Protein AF-A0A0F9DJK4-F1 (afdb_monomer_lite)

Organism: NCBI:txid412755

Foldseek 3Di:
DPPDPVNVVLLVVLLVCVVVCVVPVVVVPPDDDPVNLLVLLVCLLCVVLVCVVLVLVCFFHDPVRSV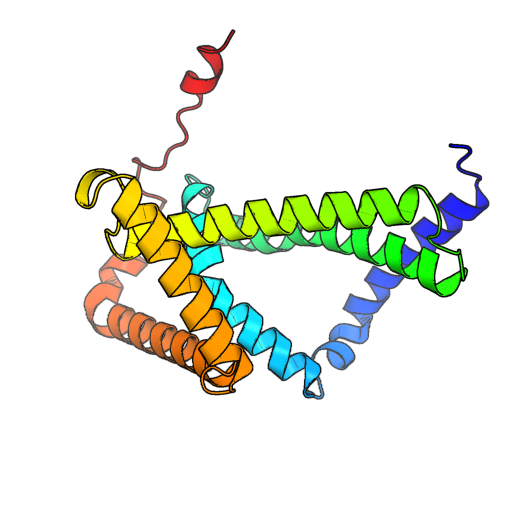VCVPPVVVVVVSSVVSVVVVCVVVVPDCDDPNVVVVVVVVVVVVVVVLVSVLVVVCVVVVVDCVPQNDVCSVVVSVVVVVVVVVCVVVVVDDSNVSSVVSVVVVVVVVVCCVVPPVVVVVPCPHGPPVSPDPPVVVVVPD

pLDDT: mean 83.34, std 12.33, range [39.5, 95.88]

Radius of gyration: 22.2 Å; chains: 1; bounding box: 57×48×52 Å

Sequence (207 aa):
FVIGDSQMSAFTDNLGSIGTYFANINEFVLPLNDYHEFYLFWWFAWSIMIGQFTSRFVGGLKTYQVLAAMLIFPSIPIAIWFSVLYHYHEAGIPTQGIKNFAMVFVGIVFVINSLDSLVRLYTDNLNFTVKRFGKMKYIVGNIVALSLLTLLFKLEFLQIQWVGALVIGLFFICAAFIGYSKFKTVTNIDSSPKANEIDYTKIDTVH

Secondary structure (DSSP, 8-state):
----HHHHHHHHHHHHHHHHHHHTHHHHHSS--HHHHHHHHHHHHHHHHHHHHHTTT-TT--HHHHHHHHHHHHHHHHHHHHHHHHHHHHTT---TTHHHHHHHHHHHHHHHHHHHHHHHHHHHHTT--HHHH-HHHHHHHHHHHHHHHHHHHHTTSS-HHHHHHHHHHHHHHHHHHIIIIIHHHHHT--SS-GGG---GGGTTT--

Structure (mmCIF, N/CA/C/O backbone):
data_AF-A0A0F9DJK4-F1
#
_entry.id   AF-A0A0F9DJK4-F1
#
loop_
_atom_site.group_PDB
_atom_site.id
_atom_site.type_symbol
_atom_site.label_atom_id
_atom_site.label_alt_id
_atom_site.label_comp_id
_atom_site.label_asym_id
_atom_site.label_entity_id
_atom_site.label_seq_id
_atom_site.pdbx_PDB_ins_code
_atom_site.Cartn_x
_atom_site.Cartn_y
_atom_site.Cartn_z
_atom_site.occupancy
_atom_site.B_iso_or_equiv
_atom_site.auth_seq_id
_atom_site.auth_comp_id
_atom_site.auth_asym_id
_atom_site.auth_atom_id
_atom_site.pdbx_PDB_model_num
ATOM 1 N N . PHE A 1 1 ? 27.926 12.360 -12.182 1.00 41.59 1 PHE A N 1
ATOM 2 C CA . PHE A 1 1 ? 26.621 12.390 -12.863 1.00 41.59 1 PHE A CA 1
ATOM 3 C C . PHE A 1 1 ? 26.685 13.453 -13.945 1.00 41.59 1 PHE A C 1
ATOM 5 O O . PHE A 1 1 ? 26.576 14.625 -13.624 1.00 41.59 1 PHE A O 1
ATOM 12 N N . VAL A 1 2 ? 26.963 13.071 -15.193 1.00 41.59 2 VAL A N 1
ATOM 13 C CA . VAL A 1 2 ? 26.777 13.971 -16.339 1.00 41.59 2 VAL A CA 1
ATOM 14 C C . VAL A 1 2 ? 25.420 13.600 -16.915 1.00 41.59 2 VAL A C 1
ATOM 16 O O . VAL A 1 2 ? 25.276 12.549 -17.534 1.00 41.59 2 VAL A O 1
ATOM 19 N N . ILE A 1 3 ? 24.407 14.397 -16.588 1.00 52.19 3 ILE A N 1
ATOM 20 C CA . ILE A 1 3 ? 23.097 14.327 -17.230 1.00 52.19 3 ILE A CA 1
ATOM 21 C C . ILE A 1 3 ? 23.304 14.992 -18.590 1.00 52.19 3 ILE A C 1
ATOM 23 O O . ILE A 1 3 ? 23.425 16.209 -18.660 1.00 52.19 3 ILE A O 1
ATOM 27 N N . GLY A 1 4 ? 23.474 14.200 -19.647 1.00 51.19 4 GLY A N 1
ATOM 28 C CA . GLY A 1 4 ? 23.470 14.737 -21.007 1.00 51.19 4 GLY A CA 1
ATOM 29 C C . GLY A 1 4 ? 22.047 15.128 -21.403 1.00 51.19 4 GLY A C 1
ATOM 30 O O . GLY A 1 4 ? 21.104 14.429 -21.025 1.00 51.19 4 GLY A O 1
ATOM 31 N N . ASP A 1 5 ? 21.892 16.198 -22.184 1.00 61.22 5 ASP A N 1
ATOM 32 C CA . ASP A 1 5 ? 20.589 16.691 -22.662 1.00 61.22 5 ASP A CA 1
ATOM 33 C C . ASP A 1 5 ? 19.745 15.594 -23.338 1.00 61.22 5 ASP A C 1
ATOM 35 O O . ASP A 1 5 ? 18.523 15.574 -23.207 1.00 61.22 5 ASP A O 1
ATOM 39 N N . SER A 1 6 ? 20.391 14.610 -23.975 1.00 64.62 6 SER A N 1
ATOM 40 C CA . SER A 1 6 ? 19.723 13.457 -24.593 1.00 64.62 6 SER A CA 1
ATOM 41 C C . SER A 1 6 ? 19.046 12.513 -23.592 1.00 64.62 6 SER A C 1
ATOM 43 O O . SER A 1 6 ? 17.986 11.970 -23.890 1.00 64.62 6 SER A O 1
ATOM 45 N N . GLN A 1 7 ? 19.613 12.328 -22.395 1.00 65.50 7 GLN A N 1
ATOM 46 C CA . GLN A 1 7 ? 19.001 11.497 -21.350 1.00 65.50 7 GLN A CA 1
ATOM 47 C C . GLN A 1 7 ? 17.851 12.226 -20.653 1.00 65.50 7 GLN A C 1
ATOM 49 O O . GLN A 1 7 ? 16.862 11.596 -20.285 1.00 65.50 7 GLN A O 1
ATOM 54 N N . MET A 1 8 ? 17.956 13.550 -20.499 1.00 69.56 8 MET A N 1
ATOM 55 C CA . MET A 1 8 ? 16.863 14.360 -19.958 1.00 69.56 8 MET A CA 1
ATOM 56 C C . MET A 1 8 ? 15.672 14.398 -20.925 1.00 69.56 8 MET A C 1
ATOM 58 O O . MET A 1 8 ? 14.548 14.174 -20.487 1.00 69.56 8 MET A O 1
ATOM 62 N N . SER A 1 9 ? 15.921 14.573 -22.229 1.00 73.50 9 SER A N 1
ATOM 63 C CA . SER A 1 9 ? 14.882 14.508 -23.270 1.00 73.50 9 SER A CA 1
ATOM 64 C C . SER A 1 9 ? 14.166 13.155 -23.278 1.00 73.50 9 SER A C 1
ATOM 66 O O . SER A 1 9 ? 12.943 13.102 -23.219 1.00 73.50 9 SER A O 1
ATOM 68 N N . ALA A 1 10 ? 14.914 12.047 -23.253 1.00 69.44 10 ALA A N 1
ATOM 69 C CA . ALA A 1 10 ? 14.318 10.710 -23.236 1.00 69.44 10 ALA A CA 1
ATOM 70 C C . ALA A 1 10 ? 13.480 10.445 -21.969 1.00 69.44 10 ALA A C 1
ATOM 72 O O . ALA A 1 10 ? 12.462 9.756 -22.016 1.00 69.44 10 ALA A O 1
ATOM 73 N N . PHE A 1 11 ? 13.881 11.002 -20.822 1.00 71.19 11 PHE A N 1
ATOM 74 C CA . PHE A 1 11 ? 13.090 10.926 -19.596 1.00 71.19 11 PHE A CA 1
ATOM 75 C C . PHE A 1 11 ? 11.801 11.755 -19.686 1.00 71.19 11 PHE A C 1
ATOM 77 O O . PHE A 1 11 ? 10.744 11.273 -19.278 1.00 71.19 11 PHE A O 1
ATOM 84 N N . THR A 1 12 ? 11.857 12.969 -20.243 1.00 75.88 12 THR A N 1
ATOM 85 C CA . THR A 1 12 ? 10.660 13.800 -20.447 1.00 75.88 12 THR A CA 1
ATOM 86 C C . THR A 1 12 ? 9.694 13.187 -21.454 1.00 75.88 12 THR A C 1
ATOM 88 O O . THR A 1 12 ? 8.488 13.242 -21.228 1.00 75.88 12 THR A O 1
ATOM 91 N N . ASP A 1 13 ? 10.201 12.530 -22.497 1.00 77.25 13 ASP A N 1
ATOM 92 C CA . ASP A 1 13 ? 9.379 11.824 -23.484 1.00 77.25 13 ASP A CA 1
ATOM 93 C C . ASP A 1 13 ? 8.665 10.621 -22.842 1.00 77.25 13 ASP A C 1
ATOM 95 O O . ASP A 1 13 ? 7.456 10.450 -23.000 1.00 77.25 13 ASP A O 1
ATOM 99 N N . ASN A 1 14 ? 9.371 9.853 -22.003 1.00 73.75 14 ASN A N 1
ATOM 100 C CA . ASN A 1 14 ? 8.789 8.741 -21.242 1.00 73.75 14 ASN A CA 1
ATOM 101 C C . ASN A 1 14 ? 7.769 9.187 -20.184 1.00 73.75 14 ASN A C 1
ATOM 103 O O . ASN A 1 14 ? 6.793 8.480 -19.932 1.00 73.75 14 ASN A O 1
ATOM 107 N N . LEU A 1 15 ? 7.963 10.352 -19.561 1.00 75.50 15 LEU A N 1
ATOM 108 C CA . LEU A 1 15 ? 6.933 10.968 -18.721 1.00 75.50 15 LEU A CA 1
ATOM 109 C C . LEU A 1 15 ? 5.731 11.427 -19.560 1.00 75.50 15 LEU A C 1
ATOM 111 O O . LEU A 1 15 ? 4.594 11.291 -19.115 1.00 75.50 15 LEU A O 1
ATOM 115 N N . GLY A 1 16 ? 5.961 11.910 -20.784 1.00 74.88 16 GLY A N 1
ATOM 116 C CA . GLY A 1 16 ? 4.915 12.233 -21.756 1.00 74.88 16 GLY A CA 1
ATOM 117 C C . GLY A 1 16 ? 4.033 11.031 -22.106 1.00 74.88 16 GLY A C 1
ATOM 118 O O . GLY A 1 16 ? 2.814 11.179 -22.209 1.00 74.88 16 GLY A O 1
ATOM 119 N N . SER A 1 17 ? 4.607 9.824 -22.165 1.00 78.88 17 SER A N 1
ATOM 120 C CA . SER A 1 17 ? 3.873 8.565 -22.379 1.00 78.88 17 SER A CA 1
ATOM 121 C C . SER A 1 17 ? 2.848 8.247 -21.281 1.00 78.88 17 SER A C 1
ATOM 123 O O . SER A 1 17 ? 1.902 7.499 -21.527 1.00 78.88 17 SER A O 1
ATOM 125 N N . ILE A 1 18 ? 2.951 8.854 -20.092 1.00 82.62 18 ILE A N 1
ATOM 126 C CA . ILE A 1 18 ? 1.904 8.763 -19.058 1.00 82.62 18 ILE A CA 1
ATOM 127 C C . ILE A 1 18 ? 0.623 9.475 -19.518 1.00 82.62 18 ILE A C 1
ATOM 129 O O . ILE A 1 18 ? -0.477 9.049 -19.179 1.00 82.62 18 ILE A O 1
ATOM 133 N N . GLY A 1 19 ? 0.717 10.524 -20.338 1.00 82.62 19 GLY A N 1
ATOM 134 C CA . GLY A 1 19 ? -0.460 11.150 -20.948 1.00 82.62 19 GLY A CA 1
ATOM 135 C C . GLY A 1 19 ? -1.244 10.166 -21.825 1.00 82.62 19 GLY A C 1
ATOM 136 O O . GLY A 1 19 ? -2.476 10.145 -21.799 1.00 82.62 19 GLY A O 1
ATOM 137 N N . THR A 1 20 ? -0.531 9.281 -22.524 1.00 84.81 20 THR A N 1
ATOM 138 C CA . THR A 1 20 ? -1.108 8.218 -23.359 1.00 84.81 20 THR A CA 1
ATOM 139 C C . THR A 1 20 ? -1.909 7.205 -22.541 1.00 84.81 20 THR A C 1
ATOM 141 O O . THR A 1 20 ? -2.899 6.677 -23.048 1.00 84.81 20 THR A O 1
ATOM 144 N N . TYR A 1 21 ? -1.550 6.970 -21.270 1.00 85.81 21 TYR A N 1
ATOM 145 C CA . TYR A 1 21 ? -2.339 6.127 -20.362 1.00 85.81 21 TYR A CA 1
ATOM 146 C C . TYR A 1 21 ? -3.764 6.666 -20.189 1.00 85.81 21 TYR A C 1
ATOM 148 O O . TYR A 1 21 ? -4.728 5.917 -20.324 1.00 85.81 21 TYR A O 1
ATOM 156 N N . PHE A 1 22 ? -3.916 7.974 -19.964 1.00 88.00 22 PHE A N 1
ATOM 157 C CA . PHE A 1 22 ? -5.238 8.586 -19.806 1.00 88.00 22 PHE A CA 1
ATOM 158 C C . PHE A 1 22 ? -6.025 8.633 -21.119 1.00 88.00 22 PHE A C 1
ATOM 160 O O . PHE A 1 22 ? -7.241 8.453 -21.103 1.00 88.00 22 PHE A O 1
ATOM 167 N N . ALA A 1 23 ? -5.344 8.826 -22.253 1.00 88.75 23 ALA A N 1
ATOM 168 C CA . ALA A 1 23 ? -5.978 8.787 -23.570 1.00 88.75 23 ALA A CA 1
ATOM 169 C C . ALA A 1 23 ? -6.538 7.394 -23.918 1.00 88.75 23 ALA A C 1
ATOM 171 O O . ALA A 1 23 ? -7.565 7.302 -24.586 1.00 88.75 23 ALA A O 1
ATOM 172 N N . ASN A 1 24 ? -5.903 6.326 -23.423 1.00 90.75 24 ASN A N 1
ATOM 173 C CA . ASN A 1 24 ? -6.253 4.935 -23.729 1.00 90.75 24 ASN A CA 1
ATOM 174 C C . ASN A 1 24 ? -6.739 4.159 -22.498 1.00 90.75 24 ASN A C 1
ATOM 176 O O . ASN A 1 24 ? -6.625 2.938 -22.446 1.00 90.75 24 ASN A O 1
ATOM 180 N N . ILE A 1 25 ? -7.309 4.842 -21.499 1.00 89.19 25 ILE A N 1
ATOM 181 C CA . ILE A 1 25 ? -7.717 4.219 -20.228 1.00 89.19 25 ILE A CA 1
ATOM 182 C C . ILE A 1 25 ? -8.626 3.001 -20.429 1.00 89.19 25 ILE A C 1
ATOM 184 O O . ILE A 1 25 ? -8.533 2.030 -19.687 1.00 89.19 25 ILE A O 1
ATOM 188 N N . ASN A 1 26 ? -9.465 3.023 -21.465 1.00 88.56 26 ASN A N 1
ATOM 189 C CA . ASN A 1 26 ? -10.368 1.922 -21.779 1.00 88.56 26 ASN A CA 1
ATOM 190 C C . ASN A 1 26 ? -9.613 0.624 -22.083 1.00 88.56 26 ASN A C 1
ATOM 192 O O . ASN A 1 26 ? -10.061 -0.426 -21.640 1.00 88.56 26 ASN A O 1
ATOM 196 N N . GLU A 1 27 ? -8.465 0.700 -22.760 1.00 87.88 27 GLU A N 1
ATOM 197 C CA . GLU A 1 27 ? -7.628 -0.461 -23.096 1.00 87.88 27 GLU A CA 1
ATOM 198 C C . GLU A 1 27 ? -6.894 -1.018 -21.868 1.00 87.88 27 GLU A C 1
ATOM 200 O O . GLU A 1 27 ? -6.588 -2.206 -21.805 1.00 87.88 27 GLU A O 1
ATOM 205 N N . PHE A 1 28 ? -6.639 -0.166 -20.869 1.00 86.44 28 PHE A N 1
ATOM 206 C CA . PHE A 1 28 ? -6.012 -0.553 -19.602 1.00 86.44 28 PHE A CA 1
ATOM 207 C C . PHE A 1 28 ? -7.004 -1.030 -18.542 1.00 86.44 28 PHE A C 1
ATOM 209 O O . PHE A 1 28 ? -6.588 -1.562 -17.518 1.00 86.44 28 PHE A O 1
ATOM 216 N N . VAL A 1 29 ? -8.301 -0.791 -18.736 1.00 87.88 29 VAL A N 1
ATOM 217 C CA . VAL A 1 29 ? -9.350 -1.242 -17.813 1.00 87.88 29 VAL A CA 1
ATOM 218 C C . VAL A 1 29 ? -10.063 -2.471 -18.372 1.00 87.88 29 VAL A C 1
ATOM 220 O O . VAL A 1 29 ? -10.466 -3.336 -17.596 1.00 87.88 29 VAL A O 1
ATOM 223 N N . LEU A 1 30 ? -10.224 -2.569 -19.697 1.00 90.56 30 LEU A N 1
ATOM 224 C CA . LEU A 1 30 ? -10.927 -3.662 -20.366 1.00 90.56 30 LEU A CA 1
ATOM 225 C C . LEU A 1 30 ? -10.220 -4.101 -21.667 1.00 90.56 30 LEU A C 1
ATOM 227 O O . LEU A 1 30 ? -9.746 -3.257 -22.423 1.00 90.56 30 LEU A O 1
ATOM 231 N N . PRO A 1 31 ? -10.236 -5.409 -21.996 1.00 91.88 31 PRO A N 1
ATOM 232 C CA . PRO A 1 31 ? -10.827 -6.503 -21.222 1.00 91.88 31 PRO A CA 1
ATOM 233 C C . PRO A 1 31 ? -9.973 -6.892 -20.005 1.00 91.88 31 PRO A C 1
ATOM 235 O O . PRO A 1 31 ? -8.744 -6.867 -20.052 1.00 91.88 31 PRO A O 1
ATOM 238 N N . LEU A 1 32 ? -10.638 -7.296 -18.917 1.00 91.06 32 LEU A N 1
ATOM 239 C CA . LEU A 1 32 ? -9.951 -7.853 -17.752 1.00 91.06 32 LEU A CA 1
ATOM 240 C C . LEU A 1 32 ? -9.266 -9.170 -18.129 1.00 91.06 32 LEU A C 1
ATOM 242 O O . LEU A 1 32 ? -9.813 -9.982 -18.874 1.00 91.06 32 LEU A O 1
ATOM 246 N N . ASN A 1 33 ? -8.076 -9.376 -17.579 1.00 92.44 33 ASN A N 1
ATOM 247 C CA . ASN A 1 33 ? -7.284 -10.591 -17.740 1.00 92.44 33 ASN A CA 1
ATOM 248 C C . ASN A 1 33 ? -6.703 -11.015 -16.381 1.00 92.44 33 ASN A C 1
ATOM 250 O O . ASN A 1 33 ? -6.879 -10.312 -15.382 1.00 92.44 33 ASN A O 1
ATOM 254 N N . ASP A 1 34 ? -5.961 -12.118 -16.361 1.00 91.00 34 ASP A N 1
ATOM 255 C CA . ASP A 1 34 ? -5.386 -12.698 -15.141 1.00 91.00 34 ASP A CA 1
ATOM 256 C C . ASP A 1 34 ? -4.476 -11.722 -14.374 1.00 91.00 34 ASP A C 1
ATOM 258 O O . ASP A 1 34 ? -4.412 -11.760 -13.144 1.00 91.00 34 ASP A O 1
ATOM 262 N N 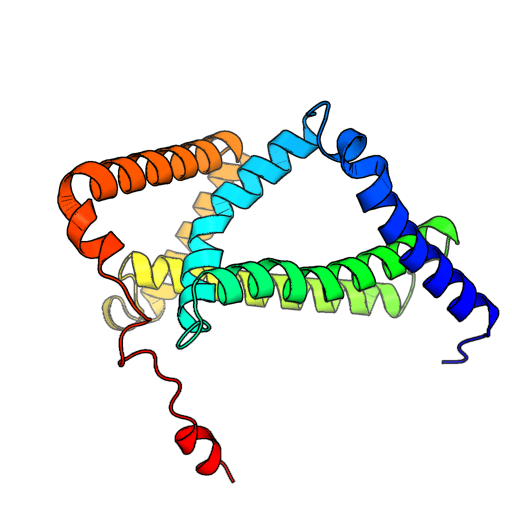. TYR A 1 35 ? -3.808 -10.792 -15.073 1.00 91.06 35 TYR A N 1
ATOM 263 C CA . TYR A 1 35 ? -3.042 -9.732 -14.414 1.00 91.06 35 TYR A CA 1
ATOM 264 C C . TYR A 1 35 ? -3.967 -8.784 -13.651 1.00 91.06 35 TYR A C 1
ATOM 266 O O . TYR A 1 35 ? -3.733 -8.524 -12.470 1.00 91.06 35 TYR A O 1
ATOM 274 N N . HIS A 1 36 ? -5.034 -8.292 -14.286 1.00 92.06 36 HIS A N 1
ATOM 275 C CA . HIS A 1 36 ? -6.009 -7.435 -13.608 1.00 92.06 36 HIS A CA 1
ATOM 276 C C . HIS A 1 36 ? -6.620 -8.148 -12.403 1.00 92.06 36 HIS A C 1
ATOM 278 O O . HIS A 1 36 ? -6.693 -7.566 -11.324 1.00 92.06 36 HIS A O 1
ATOM 284 N N . GLU A 1 37 ? -7.012 -9.411 -12.570 1.00 91.75 37 GLU A N 1
ATOM 285 C CA . GLU A 1 37 ? -7.587 -10.223 -11.502 1.00 91.75 37 GLU A CA 1
ATOM 286 C C . GLU A 1 37 ? -6.645 -10.315 -10.294 1.00 91.75 37 GLU A C 1
ATOM 288 O O . GLU A 1 37 ? -7.037 -9.987 -9.169 1.00 91.75 37 GLU A O 1
ATOM 293 N N . PHE A 1 38 ? -5.384 -10.688 -10.528 1.00 92.50 38 PHE A N 1
ATOM 294 C CA . PHE A 1 38 ? -4.379 -10.790 -9.476 1.00 92.50 38 PHE A CA 1
ATOM 295 C C . PHE A 1 38 ? -4.203 -9.467 -8.723 1.00 92.50 38 PHE A C 1
ATOM 297 O O . PHE A 1 38 ? -4.296 -9.442 -7.493 1.00 92.50 38 PHE A O 1
ATOM 304 N N . TYR A 1 39 ? -3.971 -8.361 -9.442 1.00 93.06 39 TYR A N 1
ATOM 305 C CA . TYR A 1 39 ? -3.729 -7.062 -8.810 1.00 93.06 39 TYR A CA 1
ATOM 306 C C . TYR A 1 39 ? -4.971 -6.539 -8.084 1.00 93.06 39 TYR A C 1
ATOM 308 O O . TYR A 1 39 ? -4.830 -5.981 -6.999 1.00 93.06 39 TYR A O 1
ATOM 316 N N . LEU A 1 40 ? -6.182 -6.748 -8.611 1.00 93.00 40 LEU A N 1
ATOM 317 C CA . LEU A 1 40 ? -7.418 -6.352 -7.931 1.00 93.00 40 LEU A CA 1
ATOM 318 C C . LEU A 1 40 ? -7.566 -7.078 -6.591 1.00 93.00 40 LEU A C 1
ATOM 320 O O . LEU A 1 40 ? -7.727 -6.422 -5.560 1.00 93.00 40 LEU A O 1
ATOM 324 N N . PHE A 1 41 ? -7.444 -8.409 -6.567 1.00 94.81 41 PHE A N 1
ATOM 325 C CA . PHE A 1 41 ? -7.507 -9.159 -5.309 1.00 94.81 41 PHE A CA 1
ATOM 326 C C . PHE A 1 41 ? -6.368 -8.800 -4.359 1.00 94.81 41 PHE A C 1
ATOM 328 O O . PHE A 1 41 ? -6.590 -8.694 -3.150 1.00 94.81 41 PHE A O 1
ATOM 335 N N . TRP A 1 42 ? -5.167 -8.564 -4.886 1.00 94.00 42 TRP A N 1
ATOM 336 C CA . TRP A 1 42 ? -4.027 -8.140 -4.083 1.00 94.00 42 TRP A CA 1
ATOM 337 C C . TRP A 1 42 ? -4.272 -6.781 -3.414 1.00 94.00 42 TRP A C 1
ATOM 339 O O . TRP A 1 42 ? -4.100 -6.661 -2.197 1.00 94.00 42 TRP A O 1
ATOM 349 N N . TRP A 1 43 ? -4.762 -5.785 -4.158 1.00 94.25 43 TRP A N 1
ATOM 350 C CA . TRP A 1 43 ? -5.116 -4.474 -3.612 1.00 94.25 43 TRP A CA 1
ATOM 351 C C . TRP A 1 43 ? -6.251 -4.558 -2.591 1.00 94.25 43 TRP A C 1
ATOM 353 O O . TRP A 1 43 ? -6.170 -3.917 -1.541 1.00 94.25 43 TRP A O 1
ATOM 363 N N . PHE A 1 44 ? -7.270 -5.391 -2.829 1.00 94.38 44 PHE A N 1
ATOM 364 C CA . PHE A 1 44 ? -8.322 -5.628 -1.838 1.00 94.38 44 PHE A CA 1
ATOM 365 C C . PHE A 1 44 ? -7.773 -6.264 -0.559 1.00 94.38 44 PHE A C 1
ATOM 367 O O . PHE A 1 44 ? -8.077 -5.774 0.527 1.00 94.38 44 PHE A O 1
ATOM 374 N N . ALA A 1 45 ? -6.912 -7.279 -0.652 1.00 92.06 45 ALA A N 1
ATOM 375 C CA . ALA A 1 45 ? -6.296 -7.907 0.518 1.00 92.06 45 ALA A CA 1
ATOM 376 C C . ALA A 1 45 ? -5.486 -6.905 1.367 1.00 92.06 45 ALA A C 1
ATOM 378 O O . ALA A 1 45 ? -5.521 -6.955 2.597 1.00 92.06 45 ALA A O 1
ATOM 379 N N . TRP A 1 46 ? -4.799 -5.957 0.723 1.00 91.62 46 TRP A N 1
ATOM 380 C CA . TRP A 1 46 ? -4.004 -4.924 1.399 1.00 91.62 46 TRP A CA 1
ATOM 381 C C . TRP A 1 46 ? -4.811 -3.705 1.863 1.00 91.62 46 TRP A C 1
ATOM 383 O O . TRP A 1 46 ? -4.334 -2.940 2.706 1.00 91.62 46 TRP A O 1
ATOM 393 N N . SER A 1 47 ? -6.038 -3.530 1.370 1.00 92.25 47 SER A N 1
ATOM 394 C CA . SER A 1 47 ? -6.855 -2.335 1.617 1.00 92.25 47 SER A CA 1
ATOM 395 C C . SER A 1 47 ? -7.102 -2.050 3.103 1.00 92.25 47 SER A C 1
ATOM 397 O O . SER A 1 47 ? -7.051 -0.892 3.513 1.00 92.25 47 SER A O 1
ATOM 399 N N . ILE A 1 48 ? -7.295 -3.083 3.934 1.00 89.19 48 ILE A N 1
ATOM 400 C CA . ILE A 1 48 ? -7.490 -2.925 5.386 1.00 89.19 48 ILE A CA 1
ATOM 401 C C . ILE A 1 48 ? -6.228 -2.348 6.033 1.00 89.19 48 ILE A C 1
ATOM 403 O O . ILE A 1 48 ? -6.313 -1.392 6.802 1.00 89.19 48 ILE A O 1
ATOM 407 N N . MET A 1 49 ? -5.056 -2.897 5.702 1.00 87.75 49 MET A N 1
ATOM 408 C CA . MET A 1 49 ? -3.776 -2.439 6.246 1.00 87.75 49 MET A CA 1
ATOM 409 C C . MET A 1 49 ? -3.490 -0.996 5.840 1.00 87.75 49 MET A C 1
ATOM 411 O O . MET A 1 49 ? -3.176 -0.165 6.692 1.00 87.75 49 MET A O 1
ATOM 415 N N . ILE A 1 50 ? -3.640 -0.694 4.549 1.00 88.50 50 ILE A N 1
ATOM 416 C CA . ILE A 1 50 ? -3.434 0.654 4.018 1.00 88.50 50 ILE A CA 1
ATOM 417 C C . ILE A 1 50 ? -4.433 1.622 4.660 1.00 88.50 50 ILE A C 1
ATOM 419 O O . ILE A 1 50 ? -4.028 2.670 5.144 1.00 88.50 50 ILE A O 1
ATOM 423 N N . GLY A 1 51 ? -5.712 1.257 4.773 1.00 88.38 51 GLY A N 1
ATOM 424 C CA . GLY A 1 51 ? -6.731 2.090 5.416 1.00 88.38 51 GLY A CA 1
ATOM 425 C C . GLY A 1 51 ? -6.453 2.355 6.901 1.00 88.38 51 GLY A C 1
ATOM 426 O O . GLY A 1 51 ? -6.555 3.495 7.361 1.00 88.38 51 GLY A O 1
ATOM 427 N N . GLN A 1 52 ? -6.035 1.335 7.658 1.00 85.12 52 GLN A N 1
ATOM 428 C CA . GLN A 1 52 ? -5.636 1.488 9.063 1.00 85.12 52 GLN A CA 1
ATOM 429 C C . GLN A 1 52 ? -4.395 2.371 9.215 1.00 85.12 52 GLN A C 1
ATOM 431 O O . GLN A 1 52 ? -4.315 3.147 10.164 1.00 85.12 52 GLN A O 1
ATOM 436 N N . PHE A 1 53 ? -3.444 2.283 8.287 1.00 82.38 53 PHE A N 1
ATOM 437 C CA . PHE A 1 53 ? -2.266 3.139 8.274 1.00 82.38 53 PHE A CA 1
ATOM 438 C C . PHE A 1 53 ? -2.636 4.583 7.919 1.00 82.38 53 PHE A C 1
ATOM 440 O O . PHE A 1 53 ? -2.384 5.489 8.709 1.00 82.38 53 PHE A O 1
ATOM 447 N N . THR A 1 54 ? -3.297 4.804 6.783 1.00 84.50 54 THR A N 1
ATOM 448 C CA . THR A 1 54 ? -3.671 6.133 6.287 1.00 84.50 54 THR A CA 1
ATOM 449 C C . THR A 1 54 ? -4.592 6.870 7.255 1.00 84.50 54 THR A C 1
ATOM 451 O O . THR A 1 54 ? -4.409 8.068 7.456 1.00 84.50 54 THR A O 1
ATOM 454 N N . SER A 1 55 ? -5.515 6.176 7.935 1.00 83.88 55 SER A N 1
ATOM 455 C CA . SER A 1 55 ? -6.413 6.800 8.923 1.00 83.88 55 SER A CA 1
ATOM 456 C C . SER A 1 55 ? -5.680 7.497 10.080 1.00 83.88 55 SER A C 1
ATOM 458 O O . SER A 1 55 ? -6.235 8.412 10.685 1.00 83.88 55 SER A O 1
ATOM 460 N N . ARG A 1 56 ? -4.417 7.135 10.347 1.00 81.25 56 ARG A N 1
ATOM 461 C CA . ARG A 1 56 ? -3.565 7.776 11.364 1.00 81.25 56 ARG A CA 1
ATOM 462 C C . ARG A 1 56 ? -2.992 9.127 10.924 1.00 81.25 56 ARG A C 1
ATOM 464 O O . ARG A 1 56 ? -2.554 9.885 11.780 1.00 81.25 56 ARG A O 1
ATOM 471 N N . PHE A 1 57 ? -2.985 9.426 9.622 1.00 78.50 57 PHE A N 1
ATOM 472 C CA . PHE A 1 57 ? -2.323 10.610 9.048 1.00 78.50 57 PHE A CA 1
ATOM 473 C C . PHE A 1 57 ? -3.281 11.604 8.384 1.00 78.50 57 PHE A C 1
ATOM 475 O O . PHE A 1 57 ? -2.862 12.679 7.973 1.00 78.50 57 PHE A O 1
ATOM 482 N N . VAL A 1 58 ? -4.565 11.265 8.273 1.00 78.81 58 VAL A N 1
ATOM 483 C CA . VAL A 1 58 ? -5.579 12.079 7.576 1.00 78.81 58 VAL A CA 1
ATOM 484 C C . VAL A 1 58 ? -6.427 12.937 8.521 1.00 78.81 58 VAL A C 1
ATOM 486 O O . VAL A 1 58 ? -7.516 13.380 8.158 1.00 78.81 58 VAL A O 1
ATOM 489 N N . GLY A 1 59 ? -5.947 13.162 9.748 1.00 75.62 59 GLY A N 1
ATOM 490 C CA . GLY A 1 59 ? -6.607 14.029 10.725 1.00 75.62 59 GLY A CA 1
ATOM 491 C C . GLY A 1 59 ? -6.812 15.445 10.179 1.00 75.62 59 GLY A C 1
ATOM 492 O O . GLY A 1 59 ? -5.903 16.021 9.589 1.00 75.62 59 GLY A O 1
ATOM 493 N N . GLY A 1 60 ? -8.019 15.997 10.336 1.00 76.06 60 GLY A N 1
ATOM 494 C CA . GLY A 1 60 ? -8.358 17.354 9.890 1.00 76.06 60 GLY A CA 1
ATOM 495 C C . GLY A 1 60 ? -8.691 17.515 8.400 1.00 76.06 60 GLY A C 1
ATOM 496 O O . GLY A 1 60 ? -9.095 18.605 7.997 1.00 76.06 60 GLY A O 1
ATOM 497 N N . LEU A 1 61 ? -8.576 16.467 7.575 1.00 81.81 61 LEU A N 1
ATOM 498 C CA . LEU A 1 61 ? -8.934 16.520 6.152 1.00 81.81 61 LEU A CA 1
ATOM 499 C C . LEU A 1 61 ? -10.395 16.116 5.911 1.00 81.81 61 LEU A C 1
ATOM 501 O O . LEU A 1 61 ? -10.909 15.170 6.510 1.00 81.81 61 LEU A O 1
ATOM 505 N N . LYS A 1 62 ? -11.062 16.792 4.967 1.00 83.38 62 LYS A N 1
ATOM 506 C CA . LYS A 1 62 ? -12.372 16.357 4.456 1.00 83.38 62 LYS A CA 1
ATOM 507 C C . LYS A 1 62 ? -12.217 15.095 3.604 1.00 83.38 62 LYS A C 1
ATOM 509 O O . LYS A 1 62 ? -11.206 14.920 2.927 1.00 83.38 62 LYS A O 1
ATOM 514 N N . THR A 1 63 ? -13.253 14.260 3.537 1.00 85.12 63 THR A N 1
ATOM 515 C CA . THR A 1 63 ? -13.230 12.970 2.815 1.00 85.12 63 THR A CA 1
ATOM 516 C C . THR A 1 63 ? -12.740 13.077 1.366 1.00 85.12 63 THR A C 1
ATOM 518 O O . THR A 1 63 ? -11.929 12.264 0.931 1.00 85.12 63 THR A O 1
ATOM 521 N N . TYR A 1 64 ? -13.168 14.100 0.618 1.00 86.12 64 TYR A N 1
ATOM 522 C CA . TYR A 1 64 ? -12.719 14.290 -0.767 1.00 86.12 64 TYR A CA 1
ATOM 523 C C . TYR A 1 64 ? -11.245 14.720 -0.865 1.00 86.12 64 TYR A C 1
ATOM 525 O O . TYR A 1 64 ? -10.575 14.375 -1.835 1.00 86.12 64 TYR A O 1
ATOM 533 N N . GLN A 1 65 ? -10.726 15.448 0.133 1.00 88.19 65 GLN A N 1
ATOM 534 C CA . GLN A 1 65 ? -9.311 15.829 0.193 1.00 88.19 65 GLN A CA 1
ATOM 535 C C . GLN A 1 65 ? -8.450 14.602 0.467 1.00 88.19 65 GLN A C 1
ATOM 537 O O . GLN A 1 65 ? -7.409 14.442 -0.160 1.00 88.19 65 GLN A O 1
ATOM 542 N N . VAL A 1 66 ? -8.914 13.710 1.348 1.00 88.94 66 VAL A N 1
ATOM 543 C CA . VAL A 1 66 ? -8.266 12.417 1.594 1.00 88.94 66 VAL A CA 1
ATOM 544 C C . VAL A 1 66 ? -8.245 11.577 0.323 1.00 88.94 66 VAL A C 1
ATOM 546 O O . VAL A 1 66 ? -7.186 11.084 -0.050 1.00 88.94 66 VAL A O 1
ATOM 549 N N . LEU A 1 67 ? -9.376 11.468 -0.380 1.00 90.31 67 LEU A N 1
ATOM 550 C CA . LEU A 1 67 ? -9.450 10.740 -1.647 1.00 90.31 67 LEU A CA 1
ATOM 551 C C . LEU A 1 67 ? -8.448 11.292 -2.673 1.00 90.31 67 LEU A C 1
ATOM 553 O O . LEU A 1 67 ? -7.668 10.530 -3.236 1.00 90.31 67 LEU A O 1
ATOM 557 N N . ALA A 1 68 ? -8.419 12.612 -2.874 1.00 91.06 68 ALA A N 1
ATOM 558 C CA . ALA A 1 68 ? -7.478 13.246 -3.795 1.00 91.06 68 ALA A CA 1
ATOM 559 C C . ALA A 1 68 ? -6.016 13.029 -3.370 1.00 91.06 68 ALA A C 1
ATOM 561 O O . ALA A 1 68 ? -5.177 12.691 -4.203 1.00 91.06 68 ALA A O 1
ATOM 562 N N . ALA A 1 69 ? -5.708 13.162 -2.078 1.00 90.69 69 ALA A N 1
ATOM 563 C CA . ALA A 1 69 ? -4.370 12.932 -1.543 1.00 90.69 69 ALA A CA 1
ATOM 564 C C . ALA A 1 69 ? -3.910 11.479 -1.752 1.00 90.69 69 ALA A C 1
ATOM 566 O O . ALA A 1 69 ? -2.774 11.250 -2.162 1.00 90.69 69 ALA A O 1
ATOM 567 N N . MET A 1 70 ? -4.797 10.505 -1.524 1.00 90.75 70 MET A N 1
ATOM 568 C CA . MET A 1 70 ? -4.513 9.081 -1.724 1.00 90.75 70 MET A CA 1
ATOM 569 C C . MET A 1 70 ? -4.315 8.704 -3.195 1.00 90.75 70 MET A C 1
ATOM 571 O O . MET A 1 70 ? -3.618 7.733 -3.468 1.00 90.75 70 MET A O 1
ATOM 575 N N . LEU A 1 71 ? -4.894 9.460 -4.130 1.00 91.00 71 LEU A N 1
ATOM 576 C CA . LEU A 1 71 ? -4.668 9.269 -5.562 1.00 91.00 71 LEU A CA 1
ATOM 577 C C . LEU A 1 71 ? -3.381 9.960 -6.025 1.00 91.00 71 LEU A C 1
ATOM 579 O O . LEU A 1 71 ? -2.570 9.354 -6.706 1.00 91.00 71 LEU A O 1
ATOM 583 N N . ILE A 1 72 ? -3.156 11.218 -5.646 1.00 91.38 72 ILE A N 1
ATOM 584 C CA . ILE A 1 72 ? -2.078 12.032 -6.227 1.00 91.38 72 ILE A CA 1
ATOM 585 C C . ILE A 1 72 ? -0.714 11.695 -5.618 1.00 91.38 72 ILE A C 1
ATOM 587 O O . ILE A 1 72 ? 0.244 11.447 -6.353 1.00 91.38 72 ILE A O 1
ATOM 591 N N . PHE A 1 73 ? -0.599 11.692 -4.285 1.00 90.94 73 PHE A N 1
ATOM 592 C CA . PHE A 1 73 ? 0.711 11.593 -3.632 1.00 90.94 73 PHE A CA 1
ATOM 593 C C . PHE A 1 73 ? 1.425 10.263 -3.892 1.00 90.94 73 PHE A C 1
ATOM 595 O O . PHE A 1 73 ? 2.626 10.310 -4.150 1.00 90.94 73 PHE A O 1
ATOM 602 N N . PRO A 1 74 ? 0.753 9.094 -3.872 1.00 90.94 74 PRO A N 1
ATOM 603 C CA . PRO A 1 74 ? 1.398 7.834 -4.233 1.00 90.94 74 PRO A CA 1
ATOM 604 C C . PRO A 1 74 ? 1.686 7.711 -5.734 1.00 90.94 74 PRO A C 1
ATOM 606 O O . PRO A 1 74 ? 2.684 7.099 -6.109 1.00 90.94 74 PRO A O 1
ATOM 609 N N . SER A 1 75 ? 0.864 8.308 -6.605 1.00 90.69 75 SER A N 1
ATOM 610 C CA . SER A 1 75 ? 1.035 8.187 -8.059 1.00 90.69 75 SER A CA 1
ATOM 611 C C . SER A 1 75 ? 2.278 8.894 -8.593 1.00 90.69 75 SER A C 1
ATOM 613 O O . SER A 1 75 ? 2.897 8.376 -9.516 1.00 90.69 75 SER A O 1
ATOM 615 N N . ILE A 1 76 ? 2.689 10.028 -8.015 1.00 90.50 76 ILE A N 1
ATOM 616 C CA . ILE A 1 76 ? 3.894 10.762 -8.446 1.00 90.50 76 ILE A CA 1
ATOM 617 C C . ILE A 1 76 ? 5.174 9.904 -8.358 1.00 90.50 76 ILE A C 1
ATOM 619 O O . ILE A 1 76 ? 5.846 9.739 -9.378 1.00 90.50 76 ILE A O 1
ATOM 623 N N . PRO A 1 77 ? 5.551 9.333 -7.194 1.00 91.06 77 PRO A N 1
ATOM 624 C CA . PRO A 1 77 ? 6.750 8.509 -7.100 1.00 91.06 77 PRO A CA 1
ATOM 625 C C . PRO A 1 77 ? 6.633 7.219 -7.917 1.00 91.06 77 PRO A C 1
ATOM 627 O O . PRO A 1 77 ? 7.636 6.788 -8.477 1.00 91.06 77 PRO A O 1
ATOM 630 N N . ILE A 1 78 ? 5.436 6.630 -8.040 1.00 90.06 78 ILE A N 1
ATOM 631 C CA . ILE A 1 78 ? 5.203 5.454 -8.894 1.00 90.06 78 ILE A CA 1
ATOM 632 C C . ILE A 1 78 ? 5.478 5.798 -10.362 1.00 90.06 78 ILE A C 1
ATOM 634 O O . ILE A 1 78 ? 6.230 5.085 -11.021 1.00 90.06 78 ILE A O 1
ATOM 638 N N . ALA A 1 79 ? 4.928 6.909 -10.854 1.00 88.38 79 ALA A N 1
ATOM 639 C CA . ALA A 1 79 ? 5.159 7.402 -12.207 1.00 88.38 79 ALA A CA 1
ATOM 640 C C . ALA A 1 79 ? 6.653 7.603 -12.479 1.00 88.38 79 ALA A C 1
ATOM 642 O O . ALA A 1 79 ? 7.189 7.029 -13.421 1.00 88.38 79 ALA A O 1
ATOM 643 N N . ILE A 1 80 ? 7.346 8.339 -11.604 1.00 87.44 80 ILE A N 1
ATOM 644 C CA . ILE A 1 80 ? 8.790 8.581 -11.732 1.00 87.44 80 ILE A CA 1
ATOM 645 C C . ILE A 1 80 ? 9.561 7.257 -11.747 1.00 87.44 80 ILE A C 1
ATOM 647 O O . ILE A 1 80 ? 10.425 7.051 -12.599 1.00 87.44 80 ILE A O 1
ATOM 651 N N . TRP A 1 81 ? 9.245 6.350 -10.822 1.00 87.75 81 TRP A N 1
ATOM 652 C CA . TRP A 1 81 ? 9.912 5.058 -10.701 1.00 87.75 81 TRP A CA 1
ATOM 653 C C . TRP A 1 81 ? 9.771 4.220 -11.974 1.00 87.75 81 TRP A C 1
ATOM 655 O O . TRP A 1 81 ? 10.775 3.757 -12.519 1.00 87.75 81 TRP A O 1
ATOM 665 N N . PHE A 1 82 ? 8.549 4.067 -12.487 1.00 87.12 82 PHE A N 1
ATOM 666 C CA . PHE A 1 82 ? 8.305 3.301 -13.707 1.00 87.12 82 PHE A CA 1
ATOM 667 C C . PHE A 1 82 ? 8.883 3.975 -14.950 1.00 87.12 82 PHE A C 1
ATOM 669 O O . PHE A 1 82 ? 9.440 3.269 -15.785 1.00 87.12 82 PHE A O 1
ATOM 676 N N . SER A 1 83 ? 8.861 5.307 -15.056 1.00 85.50 83 SER A N 1
ATOM 677 C CA . SER A 1 83 ? 9.509 6.016 -16.168 1.00 85.50 83 SER A CA 1
ATOM 678 C C . SER A 1 83 ? 11.022 5.786 -16.198 1.00 85.50 83 SER A C 1
ATOM 680 O O . SER A 1 83 ? 11.589 5.563 -17.268 1.00 85.50 83 SER A O 1
ATOM 682 N N . VAL A 1 84 ? 11.689 5.780 -15.036 1.00 84.44 84 VAL A N 1
ATOM 683 C CA . VAL A 1 84 ? 13.124 5.458 -14.960 1.00 84.44 84 VAL A CA 1
ATOM 684 C C . VAL A 1 84 ? 13.370 3.997 -15.330 1.00 84.44 84 VAL A C 1
ATOM 686 O O . VAL A 1 84 ? 14.229 3.722 -16.165 1.00 84.44 84 VAL A O 1
ATOM 689 N N . LEU A 1 85 ? 12.626 3.052 -14.748 1.00 83.69 85 LEU A N 1
ATOM 690 C CA . LEU A 1 85 ? 12.803 1.627 -15.051 1.00 83.69 85 LEU A CA 1
ATOM 691 C C . LEU A 1 85 ? 12.557 1.311 -16.528 1.00 83.69 85 LEU A C 1
ATOM 693 O O . LEU A 1 85 ? 13.318 0.545 -17.119 1.00 83.69 85 LEU A O 1
ATOM 697 N N . TYR A 1 86 ? 11.536 1.925 -17.123 1.00 83.94 86 TYR A N 1
ATOM 698 C CA . TYR A 1 86 ? 11.198 1.757 -18.531 1.00 83.94 86 TYR A CA 1
ATOM 699 C C . TYR A 1 86 ? 12.326 2.242 -19.442 1.00 83.94 86 TYR A C 1
ATOM 701 O O . TYR A 1 86 ? 12.765 1.499 -20.315 1.00 83.94 86 TYR A O 1
ATOM 709 N N . HIS A 1 87 ? 12.888 3.424 -19.169 1.00 82.50 87 HIS A N 1
ATOM 710 C CA . HIS A 1 87 ? 14.038 3.931 -19.919 1.00 82.50 87 HIS A CA 1
ATOM 711 C C . HIS A 1 87 ? 15.241 2.978 -19.859 1.00 82.50 87 HIS A C 1
ATOM 713 O O . HIS A 1 87 ? 15.881 2.711 -20.873 1.00 82.50 87 HIS A O 1
ATOM 719 N N . TYR A 1 88 ? 15.542 2.433 -18.676 1.00 81.50 88 TYR A N 1
ATOM 720 C CA . TYR A 1 88 ? 16.625 1.459 -18.513 1.00 81.50 88 TYR A CA 1
ATOM 721 C C . TYR A 1 88 ? 16.366 0.156 -19.278 1.00 81.50 88 TYR A C 1
ATOM 723 O O . TYR A 1 88 ? 17.310 -0.426 -19.815 1.00 81.50 88 TYR A O 1
ATOM 731 N N . HIS A 1 89 ? 15.109 -0.288 -19.319 1.00 83.31 89 HIS A N 1
ATOM 732 C CA . HIS A 1 89 ? 14.692 -1.477 -20.052 1.00 83.31 89 HIS A CA 1
ATOM 733 C C . HIS A 1 89 ? 14.815 -1.283 -21.569 1.00 83.31 89 HIS A C 1
ATOM 735 O O . HIS A 1 89 ? 15.485 -2.083 -22.219 1.00 83.31 89 HIS A O 1
ATOM 741 N N . GLU A 1 90 ? 14.246 -0.208 -22.123 1.00 82.38 90 GLU A N 1
ATOM 742 C CA . GLU A 1 90 ? 14.298 0.077 -23.565 1.00 82.38 90 GLU A CA 1
ATOM 743 C C . GLU A 1 90 ? 15.716 0.342 -24.071 1.00 82.38 90 GLU A C 1
ATOM 745 O O . GLU A 1 90 ? 16.107 -0.162 -25.121 1.00 82.38 90 GLU A O 1
ATOM 750 N N . ALA A 1 91 ? 16.516 1.101 -23.319 1.00 81.25 91 ALA A N 1
ATOM 751 C CA . ALA A 1 91 ? 17.884 1.425 -23.714 1.00 81.25 91 ALA A CA 1
ATOM 752 C C . ALA A 1 91 ? 18.856 0.236 -23.564 1.00 81.25 91 ALA A C 1
ATOM 754 O O . ALA A 1 91 ? 20.046 0.378 -23.850 1.00 81.25 91 ALA A O 1
ATOM 755 N N . GLY A 1 92 ? 18.383 -0.922 -23.081 1.00 81.00 92 GLY A N 1
ATOM 756 C CA . GLY A 1 92 ? 19.201 -2.118 -22.872 1.00 81.00 92 GLY A CA 1
ATOM 757 C C . GLY A 1 92 ? 20.368 -1.886 -21.910 1.00 81.00 92 GLY A C 1
ATOM 758 O O . GLY A 1 92 ? 21.389 -2.568 -22.005 1.00 81.00 92 GLY A O 1
ATOM 759 N N . ILE A 1 93 ? 20.254 -0.898 -21.013 1.00 77.00 93 ILE A N 1
ATOM 760 C CA . ILE A 1 93 ? 21.359 -0.475 -20.153 1.00 77.00 93 ILE A CA 1
ATOM 761 C C . ILE A 1 93 ? 21.594 -1.576 -19.117 1.00 77.00 93 ILE A C 1
ATOM 763 O O . ILE A 1 93 ? 20.729 -1.807 -18.266 1.00 77.00 93 ILE A O 1
ATOM 767 N N . PRO A 1 94 ? 22.768 -2.235 -19.117 1.00 76.12 94 PRO A N 1
ATOM 768 C CA . PRO A 1 94 ? 23.049 -3.257 -18.128 1.00 76.12 94 PRO A CA 1
ATOM 769 C C . PRO A 1 94 ? 23.034 -2.626 -16.734 1.00 76.12 94 PRO A C 1
ATOM 771 O O . PRO A 1 94 ? 23.756 -1.673 -16.438 1.00 76.12 94 PRO A O 1
ATOM 774 N N . THR A 1 95 ? 22.222 -3.185 -15.843 1.00 72.69 95 THR A N 1
ATOM 775 C CA . THR A 1 95 ? 22.089 -2.734 -14.449 1.00 72.69 95 THR A CA 1
ATOM 776 C C . THR A 1 95 ? 23.222 -3.236 -13.546 1.00 72.69 95 THR A C 1
ATOM 778 O O . THR A 1 95 ? 23.145 -3.121 -12.325 1.00 72.69 95 THR A O 1
ATOM 781 N N . GLN A 1 96 ? 24.293 -3.782 -14.130 1.00 75.00 96 GLN A N 1
ATOM 782 C CA . GLN A 1 96 ? 25.392 -4.437 -13.424 1.00 75.00 96 GLN A CA 1
ATOM 783 C C . GLN A 1 96 ? 26.203 -3.475 -12.533 1.00 75.00 96 GLN A C 1
ATOM 785 O O . GLN A 1 96 ? 26.197 -2.252 -12.698 1.00 75.00 96 GLN A O 1
ATOM 790 N N . GLY A 1 97 ? 26.924 -4.047 -11.565 1.00 80.31 97 GLY A N 1
ATOM 791 C CA . GLY A 1 97 ? 27.785 -3.305 -10.643 1.00 80.31 97 GLY A CA 1
ATOM 792 C C . GLY A 1 97 ? 27.014 -2.617 -9.512 1.00 80.31 97 GLY A C 1
ATOM 793 O O . GLY A 1 97 ? 26.134 -3.209 -8.888 1.00 80.31 97 GLY A O 1
ATOM 794 N N . ILE A 1 98 ? 27.360 -1.357 -9.230 1.00 82.81 98 ILE A N 1
ATOM 795 C CA . ILE A 1 98 ? 26.866 -0.602 -8.061 1.00 82.81 98 ILE A CA 1
ATOM 796 C C . ILE A 1 98 ? 25.341 -0.405 -8.101 1.00 82.81 98 ILE A C 1
ATO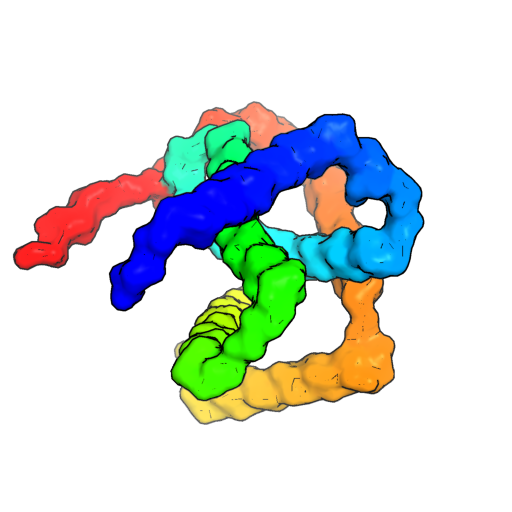M 798 O O . ILE A 1 98 ? 24.697 -0.418 -7.054 1.00 82.81 98 ILE A O 1
ATOM 802 N N . LYS A 1 99 ? 24.744 -0.273 -9.295 1.00 80.25 99 LYS A N 1
ATOM 803 C CA . LYS A 1 99 ? 23.293 -0.075 -9.454 1.00 80.25 99 LYS A CA 1
ATOM 804 C C . LYS A 1 99 ? 22.502 -1.295 -8.979 1.00 80.25 99 LYS A C 1
ATOM 806 O O . LYS A 1 99 ? 21.563 -1.135 -8.207 1.00 80.25 99 LYS A O 1
ATOM 811 N N . ASN A 1 100 ? 22.915 -2.505 -9.367 1.00 83.69 100 ASN A N 1
ATOM 812 C CA . ASN A 1 100 ? 22.298 -3.742 -8.886 1.00 83.69 100 ASN A CA 1
ATOM 813 C C . ASN A 1 100 ? 22.406 -3.871 -7.362 1.00 83.69 100 ASN A C 1
ATOM 815 O O . ASN A 1 100 ? 21.421 -4.172 -6.695 1.00 83.69 100 ASN A O 1
ATOM 819 N N . PHE A 1 101 ? 23.582 -3.576 -6.798 1.00 87.44 101 PHE A N 1
ATOM 820 C CA . PHE A 1 101 ? 23.768 -3.614 -5.347 1.00 87.44 101 PHE A CA 1
ATOM 821 C C . PHE A 1 101 ? 22.848 -2.621 -4.623 1.00 87.44 101 PHE A C 1
ATOM 823 O O . PHE A 1 101 ? 22.195 -2.990 -3.649 1.00 87.44 101 PHE A O 1
ATOM 830 N N . ALA A 1 102 ? 22.738 -1.388 -5.126 1.00 87.31 102 ALA A N 1
ATOM 831 C CA . ALA A 1 102 ? 21.841 -0.381 -4.570 1.00 87.31 102 ALA A CA 1
ATOM 832 C C . ALA A 1 102 ? 20.367 -0.813 -4.651 1.00 87.31 102 ALA A C 1
ATOM 834 O O . ALA A 1 102 ? 19.648 -0.683 -3.664 1.00 87.31 102 ALA A O 1
ATOM 835 N N . MET A 1 103 ? 19.922 -1.377 -5.780 1.00 86.50 103 MET A N 1
ATOM 836 C CA . MET A 1 103 ? 18.551 -1.882 -5.932 1.00 86.50 103 MET A CA 1
ATOM 837 C C . MET A 1 103 ? 18.247 -3.029 -4.965 1.00 86.50 103 MET A C 1
ATOM 839 O O . MET A 1 103 ? 17.198 -3.020 -4.325 1.00 86.50 103 MET A O 1
ATOM 843 N N . VAL A 1 104 ? 19.172 -3.982 -4.806 1.00 90.00 104 VAL A N 1
ATOM 844 C CA . VAL A 1 104 ? 19.025 -5.085 -3.845 1.00 90.00 104 VAL A CA 1
ATOM 845 C C . VAL A 1 104 ? 18.983 -4.557 -2.413 1.00 90.00 104 VAL A C 1
ATOM 847 O O . VAL A 1 104 ? 18.110 -4.952 -1.645 1.00 90.00 104 VAL A O 1
ATOM 850 N N . PHE A 1 105 ? 19.881 -3.637 -2.053 1.00 92.81 105 PHE A N 1
ATOM 851 C CA . PHE A 1 105 ? 19.906 -3.032 -0.723 1.00 92.81 105 PHE A CA 1
ATOM 852 C C . PHE A 1 105 ? 18.597 -2.303 -0.407 1.00 92.81 105 PHE A C 1
ATOM 854 O O . PHE A 1 105 ? 17.980 -2.564 0.625 1.00 92.81 105 PHE A O 1
ATOM 861 N N . VAL A 1 106 ? 18.140 -1.438 -1.318 1.00 90.94 106 VAL A N 1
ATOM 862 C CA . VAL A 1 106 ? 16.859 -0.735 -1.189 1.00 90.94 106 VAL A CA 1
ATOM 863 C C . VAL A 1 106 ? 15.720 -1.746 -1.064 1.00 90.94 106 VAL A C 1
ATOM 865 O O . VAL A 1 106 ? 14.922 -1.639 -0.138 1.00 90.94 106 VAL A O 1
ATOM 868 N N . GLY A 1 107 ? 15.686 -2.781 -1.909 1.00 90.69 107 GLY A N 1
ATOM 869 C CA . GLY A 1 107 ? 14.692 -3.853 -1.836 1.00 90.69 107 GLY A CA 1
ATOM 870 C C . GLY A 1 107 ? 14.650 -4.546 -0.470 1.00 90.69 107 GLY A C 1
ATOM 871 O O . GLY A 1 107 ? 13.575 -4.709 0.101 1.00 90.69 107 GLY A O 1
ATOM 872 N N . ILE A 1 108 ? 15.808 -4.884 0.104 1.00 94.50 108 ILE A N 1
ATOM 873 C CA . ILE A 1 108 ? 15.902 -5.489 1.442 1.00 94.50 108 ILE A CA 1
ATOM 874 C C . ILE A 1 108 ? 15.357 -4.540 2.514 1.00 94.50 108 ILE A C 1
ATOM 876 O O . ILE A 1 108 ? 14.569 -4.965 3.360 1.00 94.50 108 ILE A O 1
ATOM 880 N N . VAL A 1 109 ? 15.728 -3.257 2.474 1.00 95.38 109 VAL A N 1
ATOM 881 C CA . VAL A 1 109 ? 15.221 -2.249 3.420 1.00 95.38 109 VAL A CA 1
ATOM 882 C C . VAL A 1 109 ? 13.699 -2.127 3.323 1.00 95.38 109 VAL A C 1
ATOM 884 O O . VAL A 1 109 ? 13.020 -2.119 4.351 1.00 95.38 109 VAL A O 1
ATOM 887 N N . PHE A 1 110 ? 13.149 -2.101 2.106 1.00 91.94 110 PHE A N 1
ATOM 888 C CA . PHE A 1 110 ? 11.703 -2.078 1.879 1.00 91.94 110 PHE A CA 1
ATOM 889 C C . PHE A 1 110 ? 11.008 -3.314 2.455 1.00 91.94 110 PHE A C 1
ATOM 891 O O . PHE A 1 110 ? 9.996 -3.171 3.141 1.00 91.94 110 PHE A O 1
ATOM 898 N N . VAL A 1 111 ? 11.559 -4.512 2.234 1.00 93.69 111 VAL A N 1
ATOM 899 C CA . VAL A 1 111 ? 11.011 -5.762 2.783 1.00 93.69 111 VAL A CA 1
ATOM 900 C C . VAL A 1 111 ? 11.019 -5.735 4.310 1.00 93.69 111 VAL A C 1
ATOM 902 O O . VAL A 1 111 ? 9.998 -6.035 4.923 1.00 93.69 111 VAL A O 1
ATOM 905 N N . ILE A 1 112 ? 12.124 -5.325 4.937 1.00 93.81 112 ILE A N 1
ATOM 906 C CA . ILE A 1 112 ? 12.224 -5.246 6.402 1.00 93.81 112 ILE A CA 1
ATOM 907 C C . ILE A 1 112 ? 11.202 -4.252 6.963 1.00 93.81 112 ILE A C 1
ATOM 909 O O . ILE A 1 112 ? 10.476 -4.584 7.898 1.00 93.81 112 ILE A O 1
ATOM 913 N N . ASN A 1 113 ? 11.107 -3.057 6.378 1.00 92.00 113 ASN A N 1
ATOM 914 C CA . ASN A 1 113 ? 10.176 -2.024 6.835 1.00 92.00 113 ASN A CA 1
ATOM 915 C C . ASN A 1 113 ? 8.706 -2.445 6.660 1.00 92.00 113 ASN A C 1
ATOM 917 O O . ASN A 1 113 ? 7.863 -2.196 7.526 1.00 92.00 113 ASN A O 1
ATOM 921 N N . SER A 1 114 ? 8.401 -3.116 5.547 1.00 89.81 114 SER A N 1
ATOM 922 C CA . SER A 1 114 ? 7.070 -3.660 5.279 1.00 89.81 114 SER A CA 1
ATOM 923 C C . SER A 1 114 ? 6.710 -4.765 6.275 1.00 89.81 114 SER A C 1
ATOM 925 O O . SER A 1 114 ? 5.628 -4.728 6.862 1.00 89.81 114 SER A O 1
ATOM 927 N N . LEU A 1 115 ? 7.633 -5.695 6.544 1.00 90.56 115 LEU A N 1
ATOM 928 C CA . LEU A 1 115 ? 7.428 -6.766 7.519 1.00 90.56 115 LEU A CA 1
ATOM 929 C C . LEU A 1 115 ? 7.267 -6.233 8.947 1.00 90.56 115 LEU A C 1
ATOM 931 O O . LEU A 1 115 ? 6.382 -6.710 9.653 1.00 90.56 115 LEU A O 1
ATOM 935 N N . ASP A 1 116 ? 8.053 -5.238 9.371 1.00 90.56 116 ASP A N 1
ATOM 936 C CA . ASP A 1 116 ? 7.885 -4.613 10.694 1.00 90.56 116 ASP A CA 1
ATOM 937 C C . ASP A 1 116 ? 6.492 -3.992 10.843 1.00 90.56 116 ASP A C 1
ATOM 939 O O . ASP A 1 116 ? 5.787 -4.246 11.823 1.00 90.56 116 ASP A O 1
ATOM 943 N N . SER A 1 117 ? 6.064 -3.234 9.831 1.00 87.75 117 SER A N 1
ATOM 944 C CA . SER A 1 117 ? 4.746 -2.595 9.809 1.00 87.75 117 SER A CA 1
ATOM 945 C C . SER A 1 117 ? 3.617 -3.625 9.858 1.00 87.75 117 SER A C 1
ATOM 947 O O . SER A 1 117 ? 2.667 -3.467 10.628 1.00 87.75 117 SER A O 1
ATOM 949 N N . LEU A 1 118 ? 3.740 -4.710 9.087 1.00 88.12 118 LEU A N 1
ATOM 950 C CA . LEU A 1 118 ? 2.774 -5.805 9.047 1.00 88.12 118 LEU A CA 1
ATOM 951 C C . LEU A 1 118 ? 2.689 -6.514 10.402 1.00 88.12 118 LEU A C 1
ATOM 953 O O . LEU A 1 118 ? 1.586 -6.697 10.922 1.00 88.12 118 LEU A O 1
ATOM 957 N N . VAL A 1 119 ? 3.836 -6.873 10.992 1.00 90.25 119 VAL A N 1
ATOM 958 C CA . VAL A 1 119 ? 3.902 -7.535 12.303 1.00 90.25 119 VAL A CA 1
ATOM 959 C C . VAL A 1 119 ? 3.275 -6.664 13.369 1.00 90.25 119 VAL A C 1
ATOM 961 O O . VAL A 1 119 ? 2.387 -7.119 14.087 1.00 90.25 119 VAL A O 1
ATOM 964 N N . ARG A 1 120 ? 3.660 -5.393 13.442 1.00 87.31 120 ARG A N 1
ATOM 965 C CA . ARG A 1 120 ? 3.076 -4.449 14.395 1.00 87.31 120 ARG A CA 1
ATOM 966 C C . ARG A 1 120 ? 1.560 -4.366 14.242 1.00 87.31 120 ARG A C 1
ATOM 968 O O . ARG A 1 120 ? 0.842 -4.457 15.229 1.00 87.31 120 ARG A O 1
ATOM 975 N N . LEU A 1 121 ? 1.066 -4.268 13.010 1.00 86.19 121 LEU A N 1
ATOM 976 C CA . LEU A 1 121 ? -0.360 -4.093 12.775 1.00 86.19 121 LEU A CA 1
ATOM 977 C C . LEU A 1 121 ? -1.189 -5.311 13.196 1.00 86.19 121 LEU A C 1
ATOM 979 O O . LEU A 1 121 ? -2.180 -5.150 13.909 1.00 86.19 121 LEU A O 1
ATOM 983 N N . TYR A 1 122 ? -0.813 -6.528 12.789 1.00 88.06 122 TYR A N 1
ATOM 984 C CA . TYR A 1 122 ? -1.607 -7.697 13.182 1.00 88.06 122 TYR A CA 1
ATOM 985 C C . TYR A 1 122 ? -1.449 -8.017 14.668 1.00 88.06 122 TYR A C 1
ATOM 987 O O . TYR A 1 122 ? -2.407 -8.466 15.293 1.00 88.06 122 TYR A O 1
ATOM 995 N N . THR A 1 123 ? -0.271 -7.788 15.254 1.00 89.75 123 THR A N 1
ATOM 996 C CA . THR A 1 123 ? -0.055 -8.041 16.684 1.00 89.75 123 THR A CA 1
ATOM 997 C C . THR A 1 123 ? -0.838 -7.065 17.552 1.00 89.75 123 THR A C 1
ATOM 999 O O . THR A 1 123 ? -1.407 -7.490 18.559 1.00 89.75 123 THR A O 1
ATOM 1002 N N . ASP A 1 124 ? -0.964 -5.805 17.134 1.00 85.81 124 ASP A N 1
ATOM 1003 C CA . ASP A 1 124 ? -1.852 -4.830 17.768 1.00 85.81 124 ASP A CA 1
ATOM 1004 C C . ASP A 1 124 ? -3.325 -5.258 17.628 1.00 85.81 124 ASP A C 1
ATOM 1006 O O . ASP A 1 124 ? -4.040 -5.329 18.629 1.00 85.81 124 ASP A O 1
ATOM 1010 N N . ASN A 1 125 ? -3.765 -5.636 16.419 1.00 85.94 125 ASN A N 1
ATOM 1011 C CA . ASN A 1 125 ? -5.144 -6.078 16.159 1.00 85.94 125 ASN A CA 1
ATOM 1012 C C . ASN A 1 125 ? -5.524 -7.356 16.943 1.00 85.94 125 ASN A C 1
ATOM 1014 O O . ASN A 1 125 ? -6.657 -7.485 17.402 1.00 85.94 125 ASN A O 1
ATOM 1018 N N . LEU A 1 126 ? -4.589 -8.295 17.129 1.00 86.69 126 LEU A N 1
ATOM 1019 C CA . LEU A 1 126 ? -4.785 -9.536 17.896 1.00 86.69 126 LEU A CA 1
ATOM 1020 C C . LEU A 1 126 ? -4.499 -9.377 19.399 1.00 86.69 126 LEU A C 1
ATOM 1022 O O . LEU A 1 126 ? -4.627 -10.340 20.161 1.00 86.69 126 LEU A O 1
ATOM 1026 N N . ASN A 1 127 ? -4.084 -8.186 19.845 1.00 87.38 127 ASN A N 1
ATOM 1027 C CA . ASN A 1 127 ? -3.605 -7.929 21.205 1.00 87.38 127 ASN A CA 1
ATOM 1028 C C . ASN A 1 127 ? -2.499 -8.924 21.646 1.00 87.38 127 ASN A C 1
ATOM 1030 O O . ASN A 1 127 ? -2.447 -9.381 22.798 1.00 87.38 127 ASN A O 1
ATOM 1034 N N . PHE A 1 128 ? -1.622 -9.282 20.702 1.00 86.69 128 PHE A N 1
ATOM 1035 C CA . PHE A 1 128 ? -0.446 -10.136 20.868 1.00 86.69 128 PHE A CA 1
ATOM 1036 C C . PHE A 1 128 ? 0.801 -9.276 21.103 1.00 86.69 128 PHE A C 1
ATOM 1038 O O . PHE A 1 128 ? 1.719 -9.219 20.292 1.00 86.69 128 PHE A O 1
ATOM 1045 N N . THR A 1 129 ? 0.832 -8.560 22.225 1.00 85.06 129 THR A N 1
ATOM 1046 C CA . THR A 1 129 ? 1.894 -7.584 22.504 1.00 85.06 129 THR A CA 1
ATOM 1047 C C . THR A 1 129 ? 2.983 -8.143 23.419 1.00 85.06 129 THR A C 1
ATOM 1049 O O . THR A 1 129 ? 2.745 -9.009 24.268 1.00 85.06 129 THR A O 1
ATOM 1052 N N . VAL A 1 130 ? 4.192 -7.580 23.313 1.00 85.94 130 VAL A N 1
ATOM 1053 C CA . VAL A 1 130 ? 5.319 -7.891 24.215 1.00 85.94 130 VAL A CA 1
ATOM 1054 C C . VAL A 1 130 ? 4.944 -7.662 25.682 1.00 85.94 130 VAL A C 1
ATOM 1056 O O . VAL A 1 130 ? 5.336 -8.452 26.536 1.00 85.94 130 VAL A O 1
ATOM 1059 N N . LYS A 1 131 ? 4.147 -6.623 25.978 1.00 83.56 131 LYS A N 1
ATOM 1060 C CA . LYS A 1 131 ? 3.678 -6.315 27.341 1.00 83.56 131 LYS A CA 1
ATOM 1061 C C . LYS A 1 131 ? 2.862 -7.457 27.950 1.00 83.56 131 LYS A C 1
ATOM 1063 O O . LYS A 1 131 ? 2.917 -7.662 29.156 1.00 83.56 131 LYS A O 1
ATOM 1068 N N . ARG A 1 132 ? 2.121 -8.196 27.121 1.00 82.38 132 ARG A N 1
ATOM 1069 C CA . ARG A 1 132 ? 1.232 -9.277 27.557 1.00 82.38 132 ARG A CA 1
ATOM 1070 C C . ARG A 1 132 ? 1.927 -10.636 27.618 1.00 82.38 132 ARG A C 1
ATOM 1072 O O . ARG A 1 132 ? 1.680 -11.398 28.545 1.00 82.38 132 ARG A O 1
ATOM 1079 N N . PHE A 1 133 ? 2.777 -10.950 26.642 1.00 82.75 133 PHE A N 1
ATOM 1080 C CA . PHE A 1 133 ? 3.362 -12.291 26.491 1.00 82.75 133 PHE A CA 1
ATOM 1081 C C . PHE A 1 133 ? 4.851 -12.381 26.859 1.00 82.75 133 PHE A C 1
ATOM 1083 O O . PHE A 1 133 ? 5.381 -13.483 27.007 1.00 82.75 133 PHE A O 1
ATOM 1090 N N . GLY A 1 134 ? 5.533 -11.249 27.040 1.00 87.62 134 GLY A N 1
ATOM 1091 C CA . GLY A 1 134 ? 6.980 -11.185 27.236 1.00 87.62 134 GLY A CA 1
ATOM 1092 C C . GLY A 1 134 ? 7.766 -11.325 25.925 1.00 87.62 134 GLY A C 1
ATOM 1093 O O . GLY A 1 134 ? 7.301 -11.909 24.945 1.00 87.62 134 GLY A O 1
ATOM 1094 N N . LYS A 1 135 ? 8.994 -10.786 25.905 1.00 90.12 135 LYS A N 1
ATOM 1095 C CA . LYS A 1 135 ? 9.820 -10.643 24.688 1.00 90.12 135 LYS A CA 1
ATOM 1096 C C . LYS A 1 135 ? 10.075 -11.970 23.964 1.00 90.12 135 LYS A C 1
ATOM 1098 O O . LYS A 1 135 ? 9.921 -12.038 22.750 1.00 90.12 135 LYS A O 1
ATOM 1103 N N . MET A 1 136 ? 10.427 -13.025 24.699 1.00 89.25 136 MET A N 1
ATOM 1104 C CA . MET A 1 136 ? 10.779 -14.316 24.095 1.00 89.25 136 MET A CA 1
ATOM 1105 C C . MET A 1 136 ? 9.582 -14.997 23.424 1.00 89.25 136 MET A C 1
ATOM 1107 O O . MET A 1 136 ? 9.688 -15.426 22.277 1.00 89.25 136 MET A O 1
ATOM 1111 N N . LYS A 1 137 ? 8.426 -15.048 24.099 1.00 89.06 137 LYS A N 1
ATOM 1112 C CA . LYS A 1 137 ? 7.211 -15.660 23.536 1.00 89.06 137 LYS A CA 1
ATOM 1113 C C . LYS A 1 137 ? 6.671 -14.857 22.357 1.00 89.06 137 LYS A C 1
ATOM 1115 O O . LYS A 1 137 ? 6.212 -15.450 21.389 1.00 89.06 137 LYS A O 1
ATOM 1120 N N . TYR A 1 138 ? 6.775 -13.529 22.418 1.00 91.19 138 TYR A N 1
ATOM 1121 C CA . TYR A 1 138 ? 6.431 -12.658 21.300 1.00 91.19 138 TYR A CA 1
ATOM 1122 C C . TYR A 1 138 ? 7.276 -12.974 20.058 1.00 91.19 138 TYR A C 1
ATOM 1124 O O . TYR A 1 138 ? 6.720 -13.209 18.991 1.00 91.19 138 TYR A O 1
ATOM 1132 N N . ILE A 1 139 ? 8.607 -13.035 20.184 1.00 91.62 139 ILE A N 1
ATOM 1133 C CA . ILE A 1 139 ? 9.495 -13.301 19.039 1.00 91.62 139 ILE A CA 1
ATOM 1134 C C . ILE A 1 139 ? 9.209 -14.680 18.436 1.00 91.62 139 ILE A C 1
ATOM 1136 O O . ILE A 1 139 ? 8.964 -14.782 17.236 1.00 91.62 139 ILE A O 1
ATOM 1140 N N . VAL A 1 140 ? 9.184 -15.730 19.263 1.00 93.31 140 VAL A N 1
ATOM 1141 C CA . VAL A 1 140 ? 8.932 -17.099 18.785 1.00 93.31 140 VAL A CA 1
ATOM 1142 C C . VAL A 1 140 ? 7.547 -17.212 18.147 1.00 93.31 140 VAL A C 1
ATOM 1144 O O . VAL A 1 140 ? 7.425 -17.785 17.069 1.00 93.31 140 VAL A O 1
ATOM 1147 N N . GLY A 1 141 ? 6.518 -16.624 18.763 1.00 91.62 141 GLY A N 1
ATOM 1148 C CA . GLY A 1 141 ? 5.155 -16.649 18.233 1.00 91.62 141 GLY A CA 1
ATOM 1149 C C . GLY A 1 141 ? 5.043 -15.998 16.856 1.00 91.62 141 GLY A C 1
ATOM 1150 O O . GLY A 1 141 ? 4.467 -16.597 15.953 1.00 91.62 141 GLY A O 1
ATOM 1151 N N . ASN A 1 142 ? 5.651 -14.823 16.662 1.00 93.44 142 ASN A N 1
ATOM 1152 C CA . ASN A 1 142 ? 5.647 -14.151 15.359 1.00 93.44 142 ASN A CA 1
ATOM 1153 C C . ASN A 1 142 ? 6.441 -14.936 14.299 1.00 93.44 142 ASN A C 1
ATOM 1155 O O . ASN A 1 142 ? 5.981 -15.053 13.166 1.00 93.44 142 ASN A O 1
ATOM 1159 N N . ILE A 1 143 ? 7.594 -15.519 14.656 1.00 93.50 143 ILE A N 1
ATOM 1160 C CA . ILE A 1 143 ? 8.376 -16.367 13.736 1.00 93.50 143 ILE A CA 1
ATOM 1161 C C . ILE A 1 143 ? 7.548 -17.573 13.289 1.00 93.50 143 ILE A C 1
ATOM 1163 O O . ILE A 1 143 ? 7.473 -17.855 12.093 1.00 93.50 143 ILE A O 1
ATOM 1167 N N . VAL A 1 144 ? 6.905 -18.268 14.231 1.00 94.56 144 VAL A N 1
ATOM 1168 C CA . VAL A 1 144 ? 6.054 -19.427 13.932 1.00 94.56 144 VAL A CA 1
ATOM 1169 C C . VAL A 1 144 ? 4.866 -19.013 13.067 1.00 94.56 144 VAL A C 1
ATOM 1171 O O . VAL A 1 144 ? 4.608 -19.664 12.058 1.00 94.56 144 VAL A O 1
ATOM 1174 N N . ALA A 1 145 ? 4.183 -17.916 13.405 1.00 92.44 145 ALA A N 1
ATOM 1175 C CA . ALA A 1 145 ? 3.034 -17.424 12.650 1.00 92.44 145 ALA A CA 1
ATOM 1176 C C . ALA A 1 145 ? 3.402 -17.070 11.200 1.00 92.44 145 ALA A C 1
ATOM 1178 O O . ALA A 1 145 ? 2.751 -17.547 10.272 1.00 92.44 145 ALA A O 1
ATOM 1179 N N . LEU A 1 146 ? 4.471 -16.294 10.991 1.00 92.81 146 LEU A N 1
ATOM 1180 C CA . LEU A 1 146 ? 4.928 -15.912 9.651 1.00 92.81 146 LEU A CA 1
ATOM 1181 C C . LEU A 1 146 ? 5.423 -17.119 8.846 1.00 92.81 146 LEU A C 1
ATOM 1183 O O . LEU A 1 146 ? 5.132 -17.220 7.654 1.00 92.81 146 LEU A O 1
ATOM 1187 N N . SER A 1 147 ? 6.130 -18.053 9.488 1.00 93.69 147 SER A N 1
ATOM 1188 C CA . SER A 1 147 ? 6.607 -19.277 8.831 1.00 93.69 147 SER A CA 1
ATOM 1189 C C . SER A 1 147 ? 5.440 -20.165 8.404 1.00 93.69 147 SER A C 1
ATOM 1191 O O . SER A 1 147 ? 5.417 -20.649 7.274 1.00 93.69 147 SER A O 1
ATOM 1193 N N . LEU A 1 148 ? 4.443 -20.337 9.278 1.00 94.19 148 LEU A N 1
ATOM 1194 C CA . LEU A 1 148 ? 3.237 -21.104 8.979 1.00 94.19 148 LEU A CA 1
ATOM 1195 C C . LEU A 1 148 ? 2.432 -20.451 7.855 1.00 94.19 148 LEU A C 1
ATOM 1197 O O . LEU A 1 148 ? 2.018 -21.142 6.932 1.00 94.19 148 LEU A O 1
ATOM 1201 N N . LEU A 1 149 ? 2.250 -19.129 7.894 1.00 91.56 149 LEU A N 1
ATOM 1202 C CA . LEU A 1 149 ? 1.540 -18.395 6.848 1.00 91.56 149 LEU A CA 1
ATOM 1203 C C . LEU A 1 149 ? 2.245 -18.529 5.491 1.00 91.56 149 LEU A C 1
ATOM 1205 O O . LEU A 1 149 ? 1.598 -18.793 4.481 1.00 91.56 149 LEU A O 1
ATOM 1209 N N . THR A 1 150 ? 3.576 -18.423 5.483 1.00 91.88 150 THR A N 1
ATOM 1210 C CA . THR A 1 150 ? 4.401 -18.623 4.279 1.00 91.88 150 THR A CA 1
ATOM 1211 C C . THR A 1 150 ? 4.252 -20.042 3.735 1.00 91.88 150 THR A C 1
ATOM 1213 O O . THR A 1 150 ? 4.129 -20.239 2.528 1.00 91.88 150 THR A O 1
ATOM 1216 N N . LEU A 1 151 ? 4.231 -21.040 4.619 1.00 94.12 151 LEU A N 1
ATOM 1217 C CA . LEU A 1 151 ? 4.040 -22.435 4.243 1.00 94.12 151 LEU A CA 1
ATOM 1218 C C . LEU A 1 151 ? 2.634 -22.682 3.682 1.00 94.12 151 LEU A C 1
ATOM 1220 O O . LEU A 1 151 ? 2.514 -23.297 2.629 1.00 94.12 151 LEU A O 1
ATOM 1224 N N . LEU A 1 152 ? 1.588 -22.158 4.323 1.00 92.81 152 LEU A N 1
ATOM 1225 C CA . LEU A 1 152 ? 0.206 -22.258 3.841 1.00 92.81 152 LEU A CA 1
ATOM 1226 C C . LEU A 1 152 ? 0.022 -21.588 2.474 1.00 92.81 152 LEU A C 1
ATOM 1228 O O . LEU A 1 152 ? -0.683 -22.126 1.625 1.00 92.81 152 LEU A O 1
ATOM 1232 N N . PHE A 1 153 ? 0.681 -20.452 2.245 1.00 89.06 153 PHE A N 1
ATOM 1233 C CA . PHE A 1 153 ? 0.698 -19.793 0.940 1.00 89.06 153 PHE A CA 1
ATOM 1234 C C . PHE A 1 153 ? 1.418 -20.642 -0.115 1.00 89.06 153 PHE A C 1
ATOM 1236 O O . PHE A 1 153 ? 0.882 -20.873 -1.194 1.00 89.06 153 PHE A O 1
ATOM 1243 N N . LYS A 1 154 ? 2.605 -21.177 0.205 1.00 90.88 154 LYS A N 1
ATOM 1244 C CA . LYS A 1 154 ? 3.386 -22.024 -0.715 1.00 90.88 154 LYS A CA 1
ATOM 1245 C C . LYS A 1 154 ? 2.685 -23.343 -1.059 1.00 90.88 154 LYS A C 1
ATOM 1247 O O . LYS A 1 154 ? 2.882 -23.865 -2.148 1.00 90.88 154 LYS A O 1
ATOM 1252 N N . LEU A 1 155 ? 1.903 -23.885 -0.130 1.00 92.75 155 LEU A N 1
ATOM 1253 C CA . LEU A 1 155 ? 1.091 -25.088 -0.323 1.00 92.75 155 LEU A CA 1
ATOM 1254 C C . LEU A 1 155 ? -0.261 -24.800 -1.000 1.00 92.75 155 LEU A C 1
ATOM 1256 O O . LEU A 1 155 ? -1.114 -25.678 -1.025 1.00 92.75 155 LEU A O 1
ATOM 1260 N N . GLU A 1 156 ? -0.474 -23.578 -1.496 1.00 87.44 156 GLU A N 1
ATOM 1261 C CA . GLU A 1 156 ? -1.691 -23.137 -2.194 1.00 87.44 156 GLU A CA 1
ATOM 1262 C C . GLU A 1 156 ? -2.981 -23.179 -1.354 1.00 87.44 156 GLU A C 1
ATOM 1264 O O . GLU A 1 156 ? -4.064 -22.906 -1.868 1.00 87.44 156 GLU A O 1
ATOM 1269 N N . PHE A 1 157 ? -2.888 -23.422 -0.039 1.00 85.50 157 PHE A N 1
ATOM 1270 C CA . PHE A 1 157 ? -4.032 -23.319 0.877 1.00 85.50 157 PHE A CA 1
ATOM 1271 C C . PHE A 1 157 ? -4.529 -21.877 1.023 1.00 85.50 157 PHE A C 1
ATOM 1273 O O . PHE A 1 157 ? -5.701 -21.652 1.320 1.00 85.50 157 PHE A O 1
ATOM 1280 N N . LEU A 1 158 ? -3.643 -20.894 0.839 1.00 86.12 158 LEU A N 1
ATOM 1281 C CA . LEU A 1 158 ? -3.970 -19.471 0.880 1.00 86.12 158 LEU A CA 1
ATOM 1282 C C . LEU A 1 158 ? -3.718 -18.841 -0.487 1.00 86.12 158 LEU A C 1
ATOM 1284 O O . LEU A 1 158 ? -2.620 -18.369 -0.763 1.00 86.12 158 LEU A O 1
ATOM 1288 N N . GLN A 1 159 ? -4.746 -18.803 -1.332 1.00 88.81 159 GLN A N 1
ATOM 1289 C CA . GLN A 1 159 ? -4.680 -18.069 -2.597 1.00 88.81 159 GLN A CA 1
ATOM 1290 C C . GLN A 1 159 ? -5.132 -16.625 -2.396 1.00 88.81 159 GLN A C 1
ATOM 1292 O O . GLN A 1 159 ? -6.025 -16.335 -1.594 1.00 88.81 159 GLN A O 1
ATOM 1297 N N . ILE A 1 160 ? -4.542 -15.711 -3.167 1.00 89.19 160 ILE A N 1
ATOM 1298 C CA . ILE A 1 160 ? -4.863 -14.284 -3.067 1.00 89.19 160 ILE A CA 1
ATOM 1299 C C . ILE A 1 160 ? -6.337 -13.999 -3.384 1.00 89.19 160 ILE A C 1
ATOM 1301 O O . ILE A 1 160 ? -6.932 -13.135 -2.748 1.00 89.19 160 ILE A O 1
ATOM 1305 N N . GLN A 1 161 ? -6.940 -14.781 -4.286 1.00 91.75 161 GLN A N 1
ATOM 1306 C CA . GLN A 1 161 ? -8.360 -14.708 -4.637 1.00 91.75 161 GLN A CA 1
ATOM 1307 C C . GLN A 1 161 ? -9.253 -14.927 -3.408 1.00 91.75 161 GLN A C 1
ATOM 1309 O O . GLN A 1 161 ? -10.142 -14.120 -3.149 1.00 91.75 161 GLN A O 1
ATOM 1314 N N . TRP A 1 162 ? -8.976 -15.955 -2.593 1.00 92.50 162 TRP A N 1
ATOM 1315 C CA . TRP A 1 162 ? -9.736 -16.238 -1.368 1.00 92.50 162 TRP A CA 1
ATOM 1316 C C . TRP A 1 162 ? -9.616 -15.110 -0.344 1.00 92.50 162 TRP A C 1
ATOM 1318 O O . TRP A 1 162 ? -10.617 -14.686 0.234 1.00 92.50 162 TRP A O 1
ATOM 1328 N N . VAL A 1 163 ? -8.399 -14.600 -0.136 1.00 91.75 163 VAL A N 1
ATOM 1329 C CA . VAL A 1 163 ? -8.152 -13.505 0.814 1.00 91.75 163 VAL A CA 1
ATOM 1330 C C . VAL A 1 163 ? -8.837 -12.221 0.345 1.00 91.75 163 VAL A C 1
ATOM 1332 O O . VAL A 1 163 ? -9.535 -11.575 1.125 1.00 91.75 163 VAL A O 1
ATOM 1335 N N . GLY A 1 164 ? -8.687 -11.867 -0.931 1.00 92.56 164 GLY A N 1
ATOM 1336 C CA . GLY A 1 164 ? -9.319 -10.688 -1.512 1.00 92.56 164 GLY A CA 1
ATOM 1337 C C . GLY A 1 164 ? -10.847 -10.783 -1.493 1.00 92.56 164 GLY A C 1
ATOM 1338 O O . GLY A 1 164 ? -11.505 -9.843 -1.050 1.00 92.56 164 GLY A O 1
ATOM 1339 N N . ALA A 1 165 ? -11.422 -11.93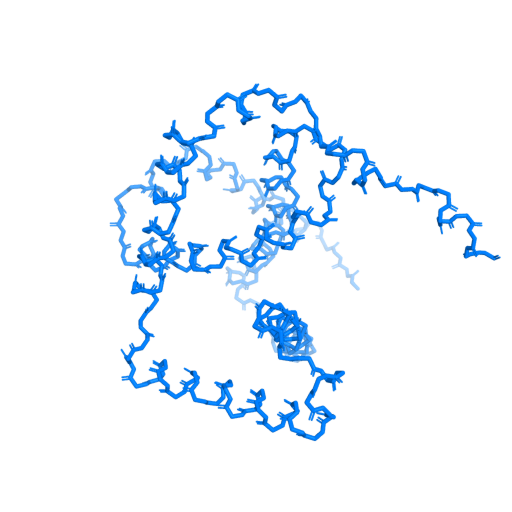0 -1.870 1.00 93.50 165 ALA A N 1
ATOM 1340 C CA . ALA A 1 165 ? -12.865 -12.171 -1.816 1.00 93.50 165 ALA A CA 1
ATOM 1341 C C . ALA A 1 165 ? -13.426 -12.053 -0.389 1.00 93.50 165 ALA A C 1
ATOM 1343 O O . ALA A 1 165 ? -14.486 -11.455 -0.190 1.00 93.50 165 ALA A O 1
ATOM 1344 N N . LEU A 1 166 ? -12.698 -12.554 0.614 1.00 94.44 166 LEU A N 1
ATOM 1345 C CA . LEU A 1 166 ? -13.072 -12.408 2.021 1.00 94.44 166 LEU A CA 1
ATOM 1346 C C . LEU A 1 166 ? -13.126 -10.934 2.443 1.00 94.44 166 LEU A C 1
ATOM 1348 O O . LEU A 1 166 ? -14.090 -10.519 3.088 1.00 94.44 166 LEU A O 1
ATOM 1352 N N . VAL A 1 167 ? -12.134 -10.127 2.057 1.00 95.19 167 VAL A N 1
ATOM 1353 C CA . VAL A 1 167 ? -12.118 -8.689 2.375 1.00 95.19 167 VAL A CA 1
ATOM 1354 C C . VAL A 1 167 ? -13.255 -7.946 1.675 1.00 95.19 167 VAL A C 1
ATOM 1356 O O . VAL A 1 167 ? -13.935 -7.137 2.307 1.00 95.19 167 VAL A O 1
ATOM 1359 N N . ILE A 1 168 ? -13.520 -8.258 0.406 1.00 94.62 168 ILE A N 1
ATOM 1360 C CA . ILE A 1 168 ? -14.661 -7.701 -0.333 1.00 94.62 168 ILE A CA 1
ATOM 1361 C C . ILE A 1 168 ? -15.975 -8.022 0.398 1.00 94.62 168 ILE A C 1
ATOM 1363 O O . ILE A 1 168 ? -16.786 -7.127 0.640 1.00 94.62 168 ILE A O 1
ATOM 1367 N N . GLY A 1 169 ? -16.166 -9.277 0.817 1.00 95.88 169 GLY A N 1
ATOM 1368 C CA . GLY A 1 169 ? -17.330 -9.695 1.599 1.00 95.88 169 GLY A CA 1
ATOM 1369 C C . GLY A 1 169 ? -17.473 -8.916 2.909 1.00 95.88 169 GLY A C 1
ATOM 1370 O O . GLY A 1 169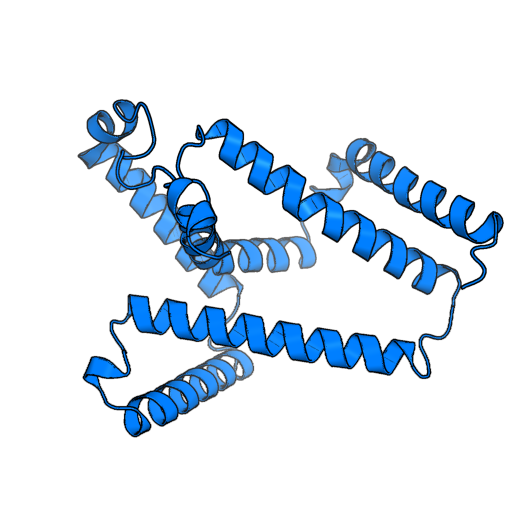 ? -18.560 -8.425 3.218 1.00 95.88 169 GLY A O 1
ATOM 1371 N N . LEU A 1 170 ? -16.374 -8.726 3.648 1.00 94.69 170 LEU A N 1
ATOM 1372 C CA . LEU A 1 170 ? -16.358 -7.903 4.861 1.00 94.69 170 LEU A CA 1
ATOM 1373 C C . LEU A 1 170 ? -16.786 -6.459 4.581 1.00 94.69 170 LEU A C 1
ATOM 1375 O O . LEU A 1 170 ? -17.557 -5.898 5.357 1.00 94.69 170 LEU A O 1
ATOM 1379 N N . PHE A 1 171 ? -16.336 -5.856 3.480 1.00 93.56 171 PHE A N 1
ATOM 1380 C CA . PHE A 1 171 ? -16.734 -4.495 3.112 1.00 93.56 171 PHE A CA 1
ATOM 1381 C C . PHE A 1 171 ? -18.230 -4.393 2.832 1.00 93.56 171 PHE A C 1
ATOM 1383 O O . PHE A 1 171 ? -18.876 -3.488 3.363 1.00 93.56 171 PHE A O 1
ATOM 1390 N N . PHE A 1 172 ? -18.801 -5.334 2.079 1.00 95.44 172 PHE A N 1
ATOM 1391 C CA . PHE A 1 172 ? -20.243 -5.358 1.833 1.00 95.44 172 PHE A CA 1
ATOM 1392 C C . PHE A 1 172 ? -21.049 -5.560 3.119 1.00 95.44 172 PHE A C 1
ATOM 1394 O O . PHE A 1 172 ? -22.029 -4.848 3.337 1.00 95.44 172 PHE A O 1
ATOM 1401 N N . ILE A 1 173 ? -20.618 -6.465 4.003 1.00 95.62 173 ILE A N 1
ATOM 1402 C CA . ILE A 1 173 ? -21.270 -6.698 5.302 1.00 95.62 173 ILE A CA 1
ATOM 1403 C C . ILE A 1 173 ? -21.218 -5.434 6.167 1.00 95.62 173 ILE A C 1
ATOM 1405 O O . ILE A 1 173 ? -22.239 -5.017 6.712 1.00 95.62 173 ILE A O 1
ATOM 1409 N N . CYS A 1 174 ? -20.055 -4.788 6.265 1.00 91.69 174 CYS A N 1
ATOM 1410 C CA . CYS A 1 174 ? -19.893 -3.540 7.007 1.00 91.69 174 CYS A CA 1
ATOM 1411 C C . CYS A 1 174 ? -20.752 -2.412 6.421 1.00 91.69 174 CYS A C 1
ATOM 1413 O O . CYS A 1 174 ? -21.419 -1.702 7.173 1.00 91.69 174 CYS A O 1
ATOM 1415 N N . ALA A 1 175 ? -20.784 -2.262 5.096 1.00 90.94 175 ALA A N 1
ATOM 1416 C CA . ALA A 1 175 ? -21.602 -1.258 4.423 1.00 90.94 175 ALA A CA 1
ATOM 1417 C C . ALA A 1 175 ? -23.102 -1.493 4.663 1.00 90.94 175 ALA A C 1
ATOM 1419 O O . ALA A 1 175 ? -23.821 -0.559 5.023 1.00 90.94 175 ALA A O 1
ATOM 1420 N N . ALA A 1 176 ? -23.564 -2.742 4.550 1.00 93.44 176 ALA A N 1
ATOM 1421 C CA . ALA A 1 176 ? -24.943 -3.119 4.847 1.00 93.44 176 ALA A CA 1
ATOM 1422 C C . ALA A 1 176 ? -25.301 -2.858 6.320 1.00 93.44 176 ALA A C 1
ATOM 1424 O O . ALA A 1 176 ? -26.348 -2.279 6.615 1.00 93.44 176 ALA A O 1
ATOM 1425 N N . PHE A 1 177 ? -24.409 -3.212 7.251 1.00 92.75 177 PHE A N 1
ATOM 1426 C CA . PHE A 1 177 ? -24.589 -2.952 8.679 1.00 92.75 177 PHE A CA 1
ATOM 1427 C C . PHE A 1 177 ? -24.686 -1.453 8.988 1.00 92.75 177 PHE A C 1
ATOM 1429 O O . PHE A 1 177 ? -25.568 -1.030 9.739 1.00 92.75 177 PHE A O 1
ATOM 1436 N N . ILE A 1 178 ? -23.818 -0.635 8.387 1.00 89.62 178 ILE A N 1
ATOM 1437 C CA . ILE A 1 178 ? -23.858 0.824 8.527 1.00 89.62 178 ILE A CA 1
ATOM 1438 C C . ILE A 1 178 ? -25.178 1.372 7.981 1.00 89.62 178 ILE A C 1
ATOM 1440 O O . ILE A 1 178 ? -25.840 2.145 8.675 1.00 89.62 178 ILE A O 1
ATOM 1444 N N . GLY A 1 179 ? -25.586 0.938 6.786 1.00 89.69 179 GLY A N 1
ATOM 1445 C CA . GLY A 1 179 ? -26.843 1.348 6.163 1.00 89.69 179 GLY A CA 1
ATOM 1446 C C . GLY A 1 179 ? -28.074 1.006 7.007 1.00 89.69 179 GLY A C 1
ATOM 1447 O O . GLY A 1 179 ? -28.985 1.820 7.110 1.00 89.69 179 GLY A O 1
ATOM 1448 N N . TYR A 1 180 ? -28.085 -0.151 7.671 1.00 90.12 180 TYR A N 1
ATOM 1449 C CA . TYR A 1 180 ? -29.216 -0.587 8.494 1.00 90.12 180 TYR A CA 1
ATOM 1450 C C . TYR A 1 180 ? -29.224 0.019 9.908 1.00 90.12 180 TYR A C 1
ATOM 1452 O O . TYR A 1 180 ? -30.264 0.445 10.402 1.00 90.12 180 TYR A O 1
ATOM 1460 N N . SER A 1 181 ? -28.072 0.060 10.587 1.00 85.19 181 SER A N 1
ATOM 1461 C CA . SER A 1 181 ? -27.991 0.368 12.026 1.00 85.19 181 SER A CA 1
ATOM 1462 C C . SER A 1 181 ? -27.506 1.786 12.339 1.00 85.19 181 SER A C 1
ATOM 1464 O O . SER A 1 181 ? -27.824 2.330 13.401 1.00 85.19 181 SER A O 1
ATOM 1466 N N . LYS A 1 182 ? -26.698 2.391 11.460 1.00 81.69 182 LYS A N 1
ATOM 1467 C CA . LYS A 1 182 ? -25.914 3.602 11.768 1.00 81.69 182 LYS A CA 1
ATOM 1468 C C . LYS A 1 182 ? -26.017 4.695 10.710 1.00 81.69 182 LYS A C 1
ATOM 1470 O O . LYS A 1 182 ? -25.268 5.666 10.790 1.00 81.69 182 LYS A O 1
ATOM 1475 N N . PHE A 1 183 ? -26.970 4.594 9.785 1.00 78.25 183 PHE A N 1
ATOM 1476 C CA . PHE A 1 183 ? -27.121 5.538 8.678 1.00 78.25 183 PHE A CA 1
ATOM 1477 C C . PHE A 1 183 ? -27.165 6.991 9.159 1.00 78.25 183 PHE A C 1
ATOM 1479 O O . PHE A 1 183 ? -26.326 7.793 8.763 1.00 78.25 183 PHE A O 1
ATOM 1486 N N . LYS A 1 184 ? -28.047 7.293 10.124 1.00 73.69 184 LYS A N 1
ATOM 1487 C CA . LYS A 1 184 ? -28.183 8.640 10.700 1.00 73.69 184 LYS A CA 1
ATOM 1488 C C . LYS A 1 184 ? -26.911 9.124 11.407 1.00 73.69 184 LYS A C 1
ATOM 1490 O O . LYS A 1 184 ? -26.625 10.314 11.411 1.00 73.69 184 LYS A O 1
ATOM 1495 N N . THR A 1 185 ? -26.147 8.220 12.021 1.00 78.00 185 THR A N 1
ATOM 1496 C CA . THR A 1 185 ? -24.876 8.564 12.675 1.00 78.00 185 THR A CA 1
ATOM 1497 C C . THR A 1 185 ? -23.813 8.930 11.646 1.00 78.00 185 THR A C 1
ATOM 1499 O O . THR A 1 185 ? -23.111 9.912 11.850 1.00 78.00 185 THR A O 1
ATOM 1502 N N . VAL A 1 186 ? -23.718 8.184 10.542 1.00 76.44 186 VAL A N 1
ATOM 1503 C CA . VAL A 1 186 ? -22.725 8.428 9.484 1.00 76.44 186 VAL A CA 1
ATOM 1504 C C . VAL A 1 186 ? -23.058 9.673 8.667 1.00 76.44 186 VAL A C 1
ATOM 1506 O O . VAL A 1 186 ? -22.161 10.460 8.385 1.00 76.44 186 VAL A O 1
ATOM 1509 N N . THR A 1 187 ? -24.332 9.915 8.349 1.00 75.31 187 THR A N 1
ATOM 1510 C CA . THR A 1 187 ? -24.747 11.134 7.629 1.00 75.31 187 THR A CA 1
ATOM 1511 C C . THR A 1 187 ? -24.534 12.413 8.434 1.00 75.31 187 THR A C 1
ATOM 1513 O O . THR A 1 187 ? -24.438 13.484 7.851 1.00 75.31 187 THR A O 1
ATOM 1516 N N . ASN A 1 188 ? -24.458 12.309 9.762 1.00 79.25 188 ASN A N 1
ATOM 1517 C CA . ASN A 1 188 ? -24.234 13.446 10.653 1.00 79.25 188 ASN A CA 1
ATOM 1518 C C . ASN A 1 188 ? -22.741 13.714 10.932 1.00 79.25 188 ASN A C 1
ATOM 1520 O O . ASN A 1 188 ? -22.428 14.565 11.765 1.00 79.25 188 ASN A O 1
ATOM 1524 N N . ILE A 1 189 ? -21.815 12.986 10.294 1.00 74.06 189 ILE A N 1
ATOM 1525 C CA . ILE A 1 189 ? -20.376 13.244 10.419 1.00 74.06 189 ILE A CA 1
ATOM 1526 C C . ILE A 1 189 ? -20.032 14.478 9.580 1.00 74.06 189 ILE A C 1
ATOM 1528 O O . ILE A 1 189 ? -19.964 14.402 8.357 1.00 74.06 189 ILE A O 1
ATOM 1532 N N . ASP A 1 190 ? -19.803 15.603 10.253 1.00 66.50 190 ASP A N 1
ATOM 1533 C CA . ASP A 1 190 ? -19.451 16.879 9.612 1.00 66.50 190 ASP A CA 1
ATOM 1534 C C . ASP A 1 190 ? -17.923 17.063 9.467 1.00 66.50 190 ASP A C 1
ATOM 1536 O O . ASP A 1 190 ? -17.428 17.686 8.528 1.00 66.50 190 ASP A O 1
ATOM 1540 N N . SER A 1 191 ? -17.132 16.465 10.366 1.00 63.47 191 SER A N 1
ATOM 1541 C CA . SER A 1 191 ? -15.665 16.529 10.326 1.00 63.47 191 SER A CA 1
ATOM 1542 C C . SER A 1 191 ? -14.999 15.395 11.114 1.00 63.47 191 SER A C 1
ATOM 1544 O O . SER A 1 191 ? -15.659 14.632 11.827 1.00 63.47 191 SER A O 1
ATOM 1546 N N . SER A 1 192 ? -13.674 15.256 10.969 1.00 59.16 192 SER A N 1
ATOM 1547 C CA . SER A 1 192 ? -12.892 14.324 11.787 1.00 59.16 192 SER A CA 1
ATOM 1548 C C . SER A 1 192 ? -13.038 14.667 13.277 1.00 59.16 192 SER A C 1
ATOM 1550 O O . SER A 1 192 ? -13.045 15.853 13.611 1.00 59.16 192 SER A O 1
ATOM 1552 N N . PRO A 1 193 ? -13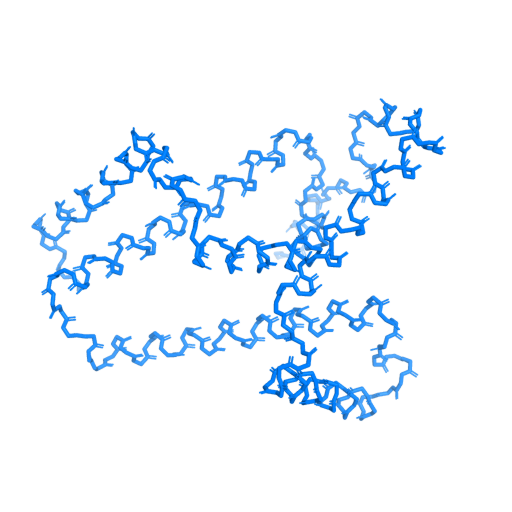.097 13.679 14.190 1.00 62.59 193 PRO A N 1
ATOM 1553 C CA . PRO A 1 193 ? -13.169 13.946 15.625 1.00 62.59 193 PRO A CA 1
ATOM 1554 C C . PRO A 1 193 ? -12.064 14.910 16.075 1.00 62.59 193 PRO A C 1
ATOM 1556 O O . PRO A 1 193 ? -10.922 14.754 15.650 1.00 62.59 193 PRO A O 1
ATOM 1559 N N . LYS A 1 194 ? -12.370 15.851 16.982 1.00 58.78 194 LYS A N 1
ATOM 1560 C CA . LYS A 1 194 ? -11.399 16.840 17.508 1.00 58.78 194 LYS A CA 1
ATOM 1561 C C . LYS A 1 194 ? -10.127 16.208 18.099 1.00 58.78 194 LYS A C 1
ATOM 1563 O O . LYS A 1 194 ? -9.080 16.833 18.125 1.00 58.78 194 LYS A O 1
ATOM 1568 N N . ALA A 1 195 ? -10.201 14.948 18.533 1.00 58.31 195 ALA A N 1
ATOM 1569 C CA . ALA A 1 195 ? -9.051 14.175 19.010 1.00 58.31 195 ALA A CA 1
ATOM 1570 C C . ALA A 1 195 ? -8.009 13.836 17.919 1.00 58.31 195 ALA A C 1
ATOM 1572 O O . ALA A 1 195 ? -6.905 13.419 18.255 1.00 58.31 195 ALA A O 1
ATOM 1573 N N . ASN A 1 196 ? -8.352 14.005 16.636 1.00 55.84 196 ASN A N 1
ATOM 1574 C CA . ASN A 1 196 ? -7.460 13.810 15.491 1.00 55.84 196 ASN A CA 1
ATOM 1575 C C . ASN A 1 196 ? -6.892 15.137 14.952 1.00 55.84 196 ASN A C 1
ATOM 1577 O O . ASN A 1 196 ? -6.301 15.141 13.872 1.00 55.84 196 ASN A O 1
ATOM 1581 N N . GLU A 1 197 ? -7.085 16.261 15.652 1.00 54.62 197 GLU A N 1
ATOM 1582 C CA . GLU A 1 197 ? -6.384 17.501 15.316 1.00 54.62 197 GLU A CA 1
ATOM 1583 C C . GLU A 1 197 ? -4.883 17.305 15.561 1.00 54.62 197 GLU A C 1
ATOM 1585 O O . GLU A 1 197 ? -4.448 16.904 16.642 1.00 54.62 197 GLU A O 1
ATOM 1590 N N . ILE A 1 198 ? -4.091 17.530 14.513 1.00 54.69 198 ILE A N 1
ATOM 1591 C CA . ILE A 1 198 ? -2.635 17.474 14.584 1.00 54.69 198 ILE A CA 1
ATOM 1592 C C . ILE A 1 198 ? -2.190 18.660 15.441 1.00 54.69 198 ILE A C 1
ATOM 1594 O O . ILE A 1 198 ? -2.302 19.811 15.028 1.00 54.69 198 ILE A O 1
ATOM 1598 N N . ASP A 1 199 ? -1.714 18.377 16.651 1.00 51.53 199 ASP A N 1
ATOM 1599 C CA . ASP A 1 199 ? -1.140 19.384 17.535 1.00 51.53 199 ASP A CA 1
ATOM 1600 C C . ASP A 1 199 ? 0.232 19.825 17.002 1.00 51.53 199 ASP A C 1
ATOM 1602 O O . ASP A 1 199 ? 1.262 19.195 17.264 1.00 51.53 199 ASP A O 1
ATOM 1606 N N . TYR A 1 200 ? 0.235 20.909 16.224 1.00 57.28 200 TYR A N 1
ATOM 1607 C CA . TYR A 1 200 ? 1.442 21.492 15.637 1.00 57.28 200 TYR A CA 1
ATOM 1608 C C . TYR A 1 200 ? 2.431 22.026 16.691 1.00 57.28 200 TYR A C 1
ATOM 1610 O O . TYR A 1 200 ? 3.608 22.178 16.377 1.00 57.28 200 TYR A O 1
ATOM 1618 N N . THR A 1 201 ? 2.015 22.226 17.952 1.00 56.03 201 THR A N 1
ATOM 1619 C CA . THR A 1 201 ? 2.908 22.715 19.023 1.00 56.03 201 THR A CA 1
ATOM 1620 C C . THR A 1 201 ? 3.922 21.669 19.500 1.00 56.03 201 THR A C 1
ATOM 1622 O O . THR A 1 201 ? 4.935 22.009 20.111 1.00 56.03 201 THR A O 1
ATOM 1625 N N . LYS A 1 202 ? 3.724 20.385 19.168 1.00 51.50 202 LYS A N 1
ATOM 1626 C CA . LYS A 1 202 ? 4.718 19.329 19.432 1.00 51.50 202 LYS A CA 1
ATOM 1627 C C . LYS A 1 202 ? 5.948 19.396 18.531 1.00 51.50 202 LYS A C 1
ATOM 1629 O O . LYS A 1 202 ? 6.949 18.765 18.856 1.00 51.50 202 LYS A O 1
ATOM 1634 N N . ILE A 1 203 ? 5.892 20.134 17.424 1.00 54.09 203 ILE A N 1
ATOM 1635 C CA . ILE A 1 203 ? 7.032 20.296 16.512 1.00 54.09 203 ILE A CA 1
ATOM 1636 C C . ILE A 1 203 ? 8.027 21.327 17.078 1.00 54.09 203 ILE A C 1
ATOM 1638 O O . ILE A 1 203 ? 9.230 21.172 16.899 1.00 54.09 203 ILE A O 1
ATOM 1642 N N . ASP A 1 204 ? 7.553 22.287 17.878 1.00 50.03 204 ASP A N 1
ATOM 1643 C CA . ASP A 1 204 ? 8.376 23.370 18.440 1.00 50.03 204 ASP A CA 1
ATOM 1644 C C . ASP A 1 204 ? 9.172 22.982 19.702 1.00 50.03 204 ASP A C 1
ATOM 1646 O O . ASP A 1 204 ? 9.947 23.783 20.217 1.00 50.03 204 ASP A O 1
ATOM 1650 N N . THR A 1 205 ? 9.011 21.759 20.224 1.00 47.66 205 THR A N 1
ATOM 1651 C CA . THR A 1 205 ? 9.709 21.296 21.448 1.00 47.66 205 THR A CA 1
ATOM 1652 C C . THR A 1 205 ? 10.915 20.395 21.177 1.00 47.66 205 THR A C 1
ATOM 1654 O O . THR A 1 205 ? 11.527 19.887 22.116 1.00 47.66 205 THR A O 1
ATOM 1657 N N . VAL A 1 206 ? 11.286 20.216 19.906 1.00 46.34 206 VAL A N 1
ATOM 1658 C CA . VAL A 1 206 ? 12.490 19.480 19.494 1.00 46.34 206 VAL A CA 1
ATOM 1659 C C . VAL A 1 206 ? 13.431 20.421 18.738 1.00 46.34 206 VAL A C 1
ATOM 1661 O O . VAL A 1 206 ? 13.725 20.221 17.563 1.00 46.34 206 VAL A O 1
ATOM 1664 N N . HIS A 1 207 ? 13.894 21.460 19.431 1.00 39.50 207 HIS A N 1
ATOM 1665 C CA . HIS A 1 207 ? 15.058 22.259 19.055 1.00 39.50 207 HIS A CA 1
ATOM 1666 C C . HIS A 1 207 ? 15.938 22.493 20.279 1.00 39.50 207 HIS A C 1
ATOM 1668 O O . HIS A 1 207 ? 15.381 22.812 21.354 1.00 39.50 207 HIS A O 1
#